Protein AF-A0A484KJH4-F1 (afdb_monomer_lite)

pLDDT: mean 87.19, std 12.96, range [45.59, 98.19]

Structure (mmCIF, N/CA/C/O backbone):
data_AF-A0A484KJH4-F1
#
_entry.id   AF-A0A484KJH4-F1
#
loop_
_atom_site.group_PDB
_atom_site.id
_atom_site.type_symbol
_atom_site.label_atom_id
_atom_site.label_alt_id
_atom_site.label_comp_id
_atom_site.label_asym_id
_atom_site.label_entity_id
_atom_site.label_seq_id
_atom_site.pdbx_PDB_ins_code
_atom_site.Cartn_x
_atom_site.Cartn_y
_atom_site.Cartn_z
_atom_site.occupancy
_atom_site.B_iso_or_equiv
_atom_site.auth_seq_id
_atom_site.auth_comp_id
_atom_site.auth_asym_id
_atom_site.auth_atom_id
_atom_site.pdbx_PDB_model_num
ATOM 1 N N . MET A 1 1 ? 21.202 -21.857 -16.563 1.00 55.12 1 MET A N 1
ATOM 2 C CA . MET A 1 1 ? 21.657 -21.744 -15.158 1.00 55.12 1 MET A CA 1
ATOM 3 C C . MET A 1 1 ? 23.169 -21.818 -15.199 1.00 55.12 1 MET A C 1
ATOM 5 O O . MET A 1 1 ? 23.668 -22.670 -15.927 1.00 55.12 1 MET A O 1
ATOM 9 N N . PHE A 1 2 ? 23.887 -20.905 -14.542 1.00 63.41 2 PHE A N 1
ATOM 10 C CA . PHE A 1 2 ? 25.340 -21.044 -14.450 1.00 63.41 2 PHE A CA 1
ATOM 11 C C . PHE A 1 2 ? 25.663 -22.371 -13.753 1.00 63.41 2 PHE A C 1
ATOM 13 O O . PHE A 1 2 ? 24.875 -22.852 -12.937 1.00 63.41 2 PHE A O 1
ATOM 20 N N . SER A 1 3 ? 26.782 -22.992 -14.116 1.00 67.94 3 SER A N 1
ATOM 21 C CA . SER A 1 3 ? 27.186 -24.309 -13.603 1.00 67.94 3 SER A CA 1
ATOM 22 C C . SER A 1 3 ? 27.393 -24.339 -12.084 1.00 67.94 3 SER A C 1
ATOM 24 O O . SER A 1 3 ? 27.427 -25.412 -11.498 1.00 67.94 3 SER A O 1
ATOM 26 N N . ASP A 1 4 ? 27.516 -23.168 -11.458 1.00 79.12 4 ASP A N 1
ATOM 27 C CA . ASP A 1 4 ? 27.644 -22.950 -10.015 1.00 79.12 4 ASP A CA 1
ATOM 28 C C . ASP A 1 4 ? 26.287 -22.794 -9.292 1.00 79.12 4 ASP A C 1
ATOM 30 O O . ASP A 1 4 ? 26.258 -22.677 -8.071 1.00 79.12 4 ASP A O 1
ATOM 34 N N . GLY A 1 5 ? 25.160 -22.774 -10.017 1.00 75.31 5 GLY A N 1
ATOM 35 C CA . GLY A 1 5 ? 23.828 -22.536 -9.448 1.00 75.31 5 GLY A CA 1
ATOM 36 C C . GLY A 1 5 ? 23.578 -21.092 -8.990 1.00 75.31 5 GLY A C 1
ATOM 37 O O . GLY A 1 5 ? 22.493 -20.799 -8.489 1.00 75.31 5 GLY A O 1
ATOM 38 N N . MET A 1 6 ? 24.535 -20.181 -9.186 1.00 78.25 6 MET A N 1
ATOM 39 C CA . MET A 1 6 ? 24.466 -18.811 -8.687 1.00 78.25 6 MET A CA 1
ATOM 40 C C . MET A 1 6 ? 23.640 -17.914 -9.611 1.00 78.25 6 MET A C 1
ATOM 42 O O . MET A 1 6 ? 23.758 -17.950 -10.840 1.00 78.25 6 MET A O 1
ATOM 46 N N . LEU A 1 7 ? 22.820 -17.055 -9.005 1.00 79.25 7 LEU A N 1
ATOM 47 C CA . LEU A 1 7 ? 22.159 -15.960 -9.709 1.00 79.25 7 LEU A CA 1
ATOM 48 C C . LEU A 1 7 ? 23.171 -14.845 -9.976 1.00 79.25 7 LEU A C 1
ATOM 50 O O . LEU A 1 7 ? 24.003 -14.526 -9.129 1.00 79.25 7 LEU A O 1
ATOM 54 N N . ARG A 1 8 ? 23.095 -14.246 -11.164 1.00 83.00 8 ARG A N 1
ATOM 55 C CA . ARG A 1 8 ? 23.938 -13.112 -11.552 1.00 83.00 8 ARG A CA 1
ATOM 56 C C . ARG A 1 8 ? 23.066 -12.000 -12.104 1.00 83.00 8 ARG A C 1
ATOM 58 O O . ARG A 1 8 ? 22.110 -12.266 -12.832 1.00 83.00 8 ARG A O 1
ATOM 65 N N . THR A 1 9 ? 23.429 -10.767 -11.784 1.00 84.88 9 THR A N 1
ATOM 66 C CA . THR A 1 9 ? 22.765 -9.577 -12.313 1.00 84.88 9 THR A CA 1
ATOM 67 C C . THR A 1 9 ? 23.292 -9.276 -13.710 1.00 84.88 9 THR A C 1
ATOM 69 O O . THR A 1 9 ? 24.497 -9.325 -13.954 1.00 84.88 9 THR A O 1
ATOM 72 N N . CYS A 1 10 ? 22.395 -8.963 -14.640 1.00 85.69 10 CYS A N 1
ATOM 73 C CA . CYS A 1 10 ? 22.747 -8.516 -15.982 1.00 85.69 10 CYS A CA 1
ATOM 74 C C . CYS A 1 10 ? 21.744 -7.465 -16.463 1.00 85.69 10 CYS A C 1
ATOM 76 O O . CYS A 1 10 ? 20.613 -7.408 -15.981 1.00 85.69 10 CYS A O 1
ATOM 78 N N . LEU A 1 11 ? 22.161 -6.642 -17.423 1.00 87.94 11 LEU A N 1
ATOM 79 C CA . LEU A 1 11 ? 21.258 -5.751 -18.140 1.00 87.94 11 LEU A CA 1
ATOM 80 C C . LEU A 1 11 ? 20.692 -6.499 -19.345 1.00 87.94 11 LEU A C 1
ATOM 82 O O . LEU A 1 11 ? 21.447 -7.064 -20.135 1.00 87.94 11 LEU A O 1
ATOM 86 N N . ILE A 1 12 ? 19.368 -6.492 -19.488 1.00 88.69 12 ILE A N 1
ATOM 87 C CA . ILE A 1 12 ? 18.678 -7.122 -20.615 1.00 88.69 12 ILE A CA 1
ATOM 88 C C . ILE A 1 12 ? 18.236 -6.001 -21.567 1.00 88.69 12 ILE A C 1
ATOM 90 O O . ILE A 1 12 ? 17.295 -5.280 -21.227 1.00 88.69 12 ILE A O 1
ATOM 94 N N . PRO A 1 13 ? 18.868 -5.844 -22.749 1.00 84.69 13 PRO A N 1
ATOM 95 C CA . PRO A 1 13 ? 18.674 -4.670 -23.602 1.00 84.69 13 PRO A CA 1
ATOM 96 C C . PRO A 1 13 ? 17.213 -4.363 -23.951 1.00 84.69 13 PRO A C 1
ATOM 98 O O . PRO A 1 13 ? 16.821 -3.208 -23.921 1.00 84.69 13 PRO A O 1
ATOM 101 N N . ILE A 1 14 ? 16.393 -5.381 -24.241 1.00 85.25 14 ILE A N 1
ATOM 102 C CA . ILE A 1 14 ? 14.976 -5.191 -24.604 1.00 85.25 14 ILE A CA 1
ATOM 103 C C . ILE A 1 14 ? 14.094 -4.962 -23.368 1.00 85.25 14 ILE A C 1
ATOM 105 O O . ILE A 1 14 ? 13.180 -4.144 -23.414 1.00 85.25 14 ILE A O 1
ATOM 109 N N . ALA A 1 15 ? 14.370 -5.647 -22.253 1.00 88.06 15 ALA A N 1
ATOM 110 C CA . ALA A 1 15 ? 13.563 -5.504 -21.040 1.00 88.06 15 ALA A CA 1
ATOM 111 C C . ALA A 1 15 ? 13.657 -4.091 -20.453 1.00 88.06 15 ALA A C 1
ATOM 113 O O . ALA A 1 15 ? 12.673 -3.589 -19.926 1.00 88.06 15 ALA A O 1
ATOM 114 N N . GLY A 1 16 ? 14.824 -3.447 -20.582 1.00 87.62 16 GLY A N 1
ATOM 115 C CA . GLY A 1 16 ? 15.057 -2.093 -20.076 1.00 87.62 16 GLY A CA 1
ATOM 116 C C . GLY A 1 16 ? 14.208 -1.004 -20.740 1.00 87.62 16 GLY A C 1
ATOM 117 O O . GLY A 1 16 ? 14.128 0.093 -20.202 1.00 87.62 16 GLY A O 1
ATOM 118 N N . PHE A 1 17 ? 13.563 -1.290 -21.877 1.00 91.69 17 PHE A N 1
ATOM 119 C CA . PHE A 1 17 ? 12.649 -0.357 -22.547 1.00 91.69 17 PHE A CA 1
ATOM 120 C C . PHE A 1 17 ? 11.172 -0.565 -22.179 1.00 91.69 17 PHE A C 1
ATOM 122 O O . PHE A 1 17 ? 10.330 0.234 -22.584 1.00 91.69 17 PHE A O 1
ATOM 129 N N . LEU A 1 18 ? 10.832 -1.639 -21.460 1.00 94.50 18 LEU A N 1
ATOM 130 C CA . LEU A 1 18 ? 9.450 -1.963 -21.111 1.00 94.50 18 LEU A CA 1
ATOM 131 C C . LEU A 1 18 ? 9.104 -1.370 -19.744 1.00 94.50 18 LEU A C 1
ATOM 133 O O . LEU A 1 18 ? 9.706 -1.729 -18.737 1.00 94.50 18 LEU A O 1
ATOM 137 N N . ASN A 1 19 ? 8.099 -0.495 -19.712 1.00 95.56 19 ASN A N 1
ATOM 138 C CA . ASN A 1 19 ? 7.661 0.168 -18.486 1.00 95.56 19 ASN A CA 1
ATOM 139 C C . ASN A 1 19 ? 6.895 -0.766 -17.540 1.00 95.56 19 ASN A C 1
ATOM 141 O O . ASN A 1 19 ? 6.339 -1.796 -17.941 1.00 95.56 19 ASN A O 1
ATOM 145 N N . HIS A 1 20 ? 6.800 -0.337 -16.280 1.00 95.25 20 HIS A N 1
ATOM 146 C CA . HIS A 1 20 ? 5.986 -0.986 -15.262 1.00 95.25 20 HIS A CA 1
ATOM 147 C C . HIS A 1 20 ? 4.517 -0.546 -15.297 1.00 95.25 20 HIS A C 1
ATOM 149 O O . HIS A 1 20 ? 4.194 0.603 -15.592 1.00 95.25 20 HIS A O 1
ATOM 155 N N . SER A 1 21 ? 3.621 -1.464 -14.938 1.00 93.06 21 SER A N 1
ATOM 156 C CA . SER A 1 21 ? 2.216 -1.190 -14.637 1.00 93.06 21 SER A CA 1
ATOM 157 C C . SER A 1 21 ? 1.738 -2.130 -13.531 1.00 93.06 21 SER A C 1
ATOM 159 O O . SER A 1 21 ? 2.227 -3.255 -13.425 1.00 93.06 21 SER A O 1
ATOM 161 N N . THR A 1 22 ? 0.740 -1.702 -12.753 1.00 91.12 22 THR A N 1
ATOM 162 C CA . THR A 1 22 ? 0.040 -2.556 -11.775 1.00 91.12 22 THR A CA 1
ATOM 163 C C . THR A 1 22 ? -0.862 -3.599 -12.445 1.00 91.12 22 THR A C 1
ATOM 165 O O . THR A 1 22 ? -1.280 -4.560 -11.804 1.00 91.12 22 THR A O 1
ATOM 168 N N . SER A 1 23 ? -1.125 -3.453 -13.749 1.00 91.44 23 SER A N 1
ATOM 169 C CA . SER A 1 23 ? -1.767 -4.461 -14.599 1.00 91.44 23 SER A CA 1
ATOM 170 C C . SER A 1 23 ? -0.878 -4.765 -15.816 1.00 91.44 23 SER A C 1
ATOM 172 O O . SER A 1 23 ? -1.197 -4.389 -16.950 1.00 91.44 23 SER A O 1
ATOM 174 N N . PRO A 1 24 ? 0.294 -5.391 -15.613 1.00 94.19 24 PRO A N 1
ATOM 175 C CA . PRO A 1 24 ? 1.262 -5.598 -16.678 1.00 94.19 24 PRO A CA 1
ATOM 176 C C . PRO A 1 24 ? 0.828 -6.733 -17.612 1.00 94.19 24 PRO A C 1
ATOM 178 O O . PRO A 1 24 ? -0.023 -7.559 -17.283 1.00 94.19 24 PRO A O 1
ATOM 181 N N . HIS A 1 25 ? 1.430 -6.771 -18.796 1.00 96.56 25 HIS A N 1
ATOM 182 C CA . HIS A 1 25 ? 1.229 -7.841 -19.766 1.00 96.56 25 HIS A CA 1
ATOM 183 C C . HIS A 1 25 ? 2.148 -9.025 -19.495 1.00 96.56 25 HIS A C 1
ATOM 185 O O . HIS A 1 25 ? 1.748 -10.167 -19.689 1.00 96.56 25 HIS A O 1
ATOM 191 N N . ILE A 1 26 ? 3.370 -8.751 -19.039 1.00 96.06 26 ILE A N 1
ATOM 192 C CA . ILE A 1 26 ? 4.402 -9.750 -18.770 1.00 96.06 26 ILE A CA 1
ATOM 193 C C . ILE A 1 26 ? 4.638 -9.801 -17.258 1.00 96.06 26 ILE A C 1
ATOM 195 O O . ILE A 1 26 ? 5.186 -8.862 -16.679 1.00 96.06 26 ILE A O 1
ATOM 199 N N . LEU A 1 27 ? 4.219 -10.891 -16.612 1.00 93.62 27 LEU A N 1
ATOM 200 C CA . LEU A 1 27 ? 4.394 -11.090 -15.165 1.00 93.62 27 LEU A CA 1
ATOM 201 C C . LEU A 1 27 ? 5.673 -11.853 -14.820 1.00 93.62 27 LEU A C 1
ATOM 203 O O . LEU A 1 27 ? 6.303 -11.586 -13.801 1.00 93.62 27 LEU A O 1
ATOM 207 N N . HIS A 1 28 ? 6.045 -12.813 -15.663 1.00 89.44 28 HIS A N 1
ATOM 208 C CA . HIS A 1 28 ? 7.130 -13.746 -15.388 1.00 89.44 28 HIS A CA 1
ATOM 209 C C . HIS A 1 28 ? 8.178 -13.656 -16.492 1.00 89.44 28 HIS A C 1
ATOM 211 O O . HIS A 1 28 ? 7.964 -14.124 -17.608 1.00 89.44 28 HIS A O 1
ATOM 217 N N . TYR A 1 29 ? 9.315 -13.052 -16.165 1.00 87.94 29 TYR A N 1
ATOM 218 C CA . TYR A 1 29 ? 10.498 -12.961 -17.016 1.00 87.94 29 TYR A CA 1
ATOM 219 C C . TYR A 1 29 ? 11.758 -13.044 -16.141 1.00 87.94 29 TYR A C 1
ATOM 221 O O . TYR A 1 29 ? 11.675 -13.112 -14.917 1.00 87.94 29 TYR A O 1
ATOM 229 N N . GLY A 1 30 ? 12.936 -13.081 -16.764 1.00 80.88 30 GLY A N 1
ATOM 230 C CA . GLY A 1 30 ? 14.221 -13.050 -16.049 1.00 80.88 30 GLY A CA 1
ATOM 231 C C . GLY A 1 30 ? 14.863 -14.418 -15.806 1.00 80.88 30 GLY A C 1
ATOM 232 O O . GLY A 1 30 ? 16.017 -14.483 -15.388 1.00 80.88 30 GLY A O 1
ATOM 233 N N . ARG A 1 31 ? 14.179 -15.519 -16.144 1.00 85.69 31 ARG A N 1
ATOM 234 C CA . ARG A 1 31 ? 14.810 -16.842 -16.236 1.00 85.69 31 ARG A CA 1
ATOM 235 C C . ARG A 1 31 ? 15.265 -17.103 -17.670 1.00 85.69 31 ARG A C 1
ATOM 237 O O . ARG A 1 31 ? 14.463 -17.033 -18.596 1.00 85.69 31 ARG A O 1
ATOM 244 N N . VAL A 1 32 ? 16.545 -17.435 -17.831 1.00 86.88 32 VAL A N 1
ATOM 245 C CA . VAL A 1 32 ? 17.089 -17.934 -19.101 1.00 86.88 32 VAL A CA 1
ATOM 246 C C . VAL A 1 32 ? 16.601 -19.367 -19.307 1.00 86.88 32 VAL A C 1
ATOM 248 O O . VAL A 1 32 ? 16.823 -20.231 -18.451 1.00 86.88 32 VAL A O 1
ATOM 251 N N . ASP A 1 33 ? 15.950 -19.610 -20.438 1.00 87.38 33 ASP A N 1
ATOM 252 C CA . ASP A 1 33 ? 15.620 -20.940 -20.933 1.00 87.38 33 ASP A CA 1
ATOM 253 C C . ASP A 1 33 ? 16.920 -21.673 -21.289 1.00 87.38 33 ASP A C 1
ATOM 255 O O . ASP A 1 33 ? 17.702 -21.212 -22.118 1.00 87.38 33 ASP A O 1
ATOM 259 N N . SER A 1 34 ? 17.189 -22.800 -20.628 1.00 86.44 34 SER A N 1
ATOM 260 C CA . SER A 1 34 ? 18.427 -23.561 -20.830 1.00 86.44 34 SER A CA 1
ATOM 261 C C . SER A 1 34 ? 18.497 -24.284 -22.171 1.00 86.44 34 SER A C 1
ATOM 263 O O . SER A 1 34 ? 19.592 -24.623 -22.606 1.00 86.44 34 SER A O 1
ATOM 265 N N . THR A 1 35 ? 17.356 -24.555 -22.800 1.00 91.12 35 THR A N 1
ATOM 266 C CA . THR A 1 35 ? 17.276 -25.292 -24.061 1.00 91.12 35 THR A CA 1
ATOM 267 C C . THR A 1 35 ? 17.500 -24.360 -25.242 1.00 91.12 35 THR A C 1
ATOM 269 O O . THR A 1 35 ? 18.264 -24.690 -26.143 1.00 91.12 35 THR A O 1
ATOM 272 N N . THR A 1 36 ? 16.872 -23.183 -25.236 1.00 91.88 36 THR A N 1
ATOM 273 C CA . THR A 1 36 ? 17.013 -22.193 -26.318 1.00 91.88 36 THR A CA 1
ATOM 274 C C . THR A 1 36 ? 18.113 -21.167 -26.056 1.00 91.88 36 THR A C 1
ATOM 276 O O . THR A 1 36 ? 18.500 -20.447 -26.972 1.00 91.88 36 THR A O 1
ATOM 279 N N . ASN A 1 37 ? 18.624 -21.094 -24.823 1.00 88.81 37 ASN A N 1
ATOM 280 C CA . ASN A 1 37 ? 19.548 -20.060 -24.356 1.00 88.81 37 ASN A CA 1
ATOM 281 C C . ASN A 1 37 ? 18.996 -18.633 -24.557 1.00 88.81 37 ASN A C 1
ATOM 283 O O . ASN A 1 37 ? 19.728 -17.709 -24.911 1.00 88.81 37 ASN A O 1
ATOM 287 N N . THR A 1 38 ? 17.688 -18.453 -24.346 1.00 89.12 38 THR A N 1
ATOM 288 C CA . THR A 1 38 ? 16.989 -17.168 -24.504 1.00 89.12 38 THR A CA 1
ATOM 289 C C . THR A 1 38 ? 16.308 -16.724 -23.215 1.00 89.12 38 THR A C 1
ATOM 291 O O . THR A 1 38 ? 16.000 -17.529 -22.338 1.00 89.12 38 THR A O 1
ATOM 294 N N . ILE A 1 39 ? 16.043 -15.422 -23.099 1.00 89.88 39 ILE A N 1
ATOM 295 C CA . ILE A 1 39 ? 15.099 -14.882 -22.115 1.00 89.88 39 ILE A CA 1
ATOM 296 C C . ILE A 1 39 ? 13.786 -14.635 -22.845 1.00 89.88 39 ILE A C 1
ATOM 298 O O . ILE A 1 39 ? 13.752 -13.901 -23.832 1.00 89.88 39 ILE A O 1
ATOM 302 N N . ASN A 1 40 ? 12.717 -15.250 -22.352 1.00 91.50 40 ASN A N 1
ATOM 303 C CA . ASN A 1 40 ? 11.395 -15.158 -22.956 1.00 91.50 40 ASN A CA 1
ATOM 304 C C . ASN A 1 40 ? 10.521 -14.171 -22.167 1.00 91.50 40 ASN A C 1
ATOM 306 O O . ASN A 1 40 ? 10.592 -14.114 -20.939 1.00 91.50 40 ASN A O 1
ATOM 310 N N . PHE A 1 41 ? 9.675 -13.427 -22.883 1.00 93.06 41 PHE A N 1
ATOM 311 C CA . PHE A 1 41 ? 8.725 -12.456 -22.326 1.00 93.06 41 PHE A CA 1
ATOM 312 C C . PHE A 1 41 ? 7.289 -12.903 -22.631 1.00 93.06 41 PHE A C 1
ATOM 314 O O . PHE A 1 41 ? 6.645 -12.354 -23.527 1.00 93.06 41 PHE A O 1
ATOM 321 N N . PRO A 1 42 ? 6.794 -13.958 -21.963 1.00 93.50 42 PRO A N 1
ATOM 322 C CA . PRO A 1 42 ? 5.461 -14.476 -22.222 1.00 93.50 42 PRO A CA 1
ATOM 323 C C . PRO A 1 42 ? 4.392 -13.472 -21.781 1.00 93.50 42 PRO A C 1
ATOM 325 O O . PRO A 1 42 ? 4.440 -12.934 -20.673 1.00 93.50 42 PRO A O 1
ATOM 328 N N . LEU A 1 43 ? 3.396 -13.260 -22.640 1.00 95.12 43 LEU A N 1
ATOM 329 C CA . LEU A 1 43 ? 2.222 -12.467 -22.296 1.00 95.12 43 LEU A CA 1
ATOM 330 C C . LEU A 1 43 ? 1.295 -13.281 -21.387 1.00 95.12 43 LEU A C 1
ATOM 332 O O . LEU A 1 43 ? 0.836 -14.361 -21.751 1.00 95.12 43 LEU A O 1
ATOM 336 N N . SER A 1 44 ? 0.998 -12.745 -20.210 1.00 95.19 44 SER A N 1
ATOM 337 C CA . SER A 1 44 ? -0.013 -13.251 -19.278 1.00 95.19 44 SER A CA 1
ATOM 338 C C . SER A 1 44 ? -1.411 -12.702 -19.583 1.00 95.19 44 SER A C 1
ATOM 340 O O . SER A 1 44 ? -2.405 -13.292 -19.166 1.00 95.19 44 SER A O 1
ATOM 342 N N . ARG A 1 45 ? -1.498 -11.593 -20.329 1.00 94.56 45 ARG A N 1
ATOM 343 C CA . ARG A 1 45 ? -2.743 -11.044 -20.885 1.00 94.56 45 ARG A CA 1
ATOM 344 C C . ARG A 1 45 ? -2.518 -10.474 -22.294 1.00 94.56 45 ARG A C 1
ATOM 346 O O . ARG A 1 45 ? -1.381 -10.117 -22.608 1.00 94.56 45 ARG A O 1
ATOM 353 N N . PRO A 1 46 ? -3.566 -10.354 -23.131 1.00 95.50 46 PRO A N 1
ATOM 354 C CA . PRO A 1 46 ? -3.447 -9.763 -24.463 1.00 95.50 46 PRO A CA 1
ATOM 355 C C . PRO A 1 46 ? -2.903 -8.328 -24.431 1.00 95.50 46 PRO A C 1
ATOM 357 O O . PRO A 1 46 ? -3.207 -7.580 -23.500 1.00 95.50 46 PRO A O 1
ATOM 360 N N . CYS A 1 47 ? -2.135 -7.972 -25.465 1.00 96.31 47 CYS A N 1
ATOM 361 C CA . CYS A 1 47 ? -1.670 -6.617 -25.772 1.00 96.31 47 CYS A CA 1
ATOM 362 C C . CYS A 1 47 ? -2.218 -6.238 -27.150 1.00 96.31 47 CYS A C 1
ATOM 364 O O . CYS A 1 47 ? -1.941 -6.936 -28.131 1.00 96.31 47 CYS A O 1
ATOM 366 N N . SER A 1 48 ? -3.010 -5.174 -27.233 1.00 96.44 48 SER A N 1
ATOM 367 C CA . SER A 1 48 ? -3.647 -4.766 -28.489 1.00 96.44 48 SER A CA 1
ATOM 368 C C . SER A 1 48 ? -2.664 -4.042 -29.412 1.00 96.44 48 SER A C 1
ATOM 370 O O . SER A 1 48 ? -1.687 -3.443 -28.966 1.00 96.44 48 SER A O 1
ATOM 372 N N . THR A 1 49 ? -2.917 -4.054 -30.722 1.00 96.94 49 THR A N 1
ATOM 373 C CA . THR A 1 49 ? -2.117 -3.265 -31.671 1.00 96.94 49 THR A CA 1
ATOM 374 C C . THR A 1 49 ? -2.207 -1.775 -31.329 1.00 96.94 49 THR A C 1
ATOM 376 O O . THR A 1 49 ? -3.302 -1.230 -31.227 1.00 96.94 49 THR A O 1
ATOM 379 N N . GLY A 1 50 ? -1.055 -1.121 -31.160 1.00 96.38 50 GLY A N 1
ATOM 380 C CA . GLY A 1 50 ? -0.965 0.286 -30.749 1.00 96.38 50 GLY A CA 1
ATOM 381 C C . GLY A 1 50 ? -1.013 0.516 -29.232 1.00 96.38 50 GLY A C 1
ATOM 382 O O . GLY A 1 50 ? -0.754 1.632 -28.792 1.00 96.38 50 GLY A O 1
ATOM 383 N N . GLU A 1 51 ? -1.289 -0.516 -28.429 1.00 95.38 51 GLU A N 1
ATOM 384 C CA . GLU A 1 51 ? -1.164 -0.463 -26.969 1.00 95.38 51 GLU A CA 1
ATOM 385 C C . GLU A 1 51 ? 0.310 -0.582 -26.554 1.00 95.38 51 GLU A C 1
ATOM 387 O O . GLU A 1 51 ? 1.096 -1.310 -27.165 1.00 95.38 51 GLU A O 1
ATOM 392 N N . GLN A 1 52 ? 0.691 0.116 -25.485 1.00 94.94 52 GLN A N 1
ATOM 393 C CA . GLN A 1 52 ? 1.998 -0.072 -24.868 1.00 94.94 52 GLN A CA 1
ATOM 394 C C . GLN A 1 52 ? 2.044 -1.409 -24.116 1.00 94.94 52 GLN A C 1
ATOM 396 O O . GLN A 1 52 ? 1.222 -1.667 -23.238 1.00 94.94 52 GLN A O 1
ATOM 401 N N . CYS A 1 53 ? 3.054 -2.229 -24.404 1.00 95.50 53 CYS A N 1
ATOM 402 C CA . CYS A 1 53 ? 3.307 -3.454 -23.654 1.00 95.50 53 CYS A CA 1
ATOM 403 C C . CYS A 1 53 ? 4.069 -3.132 -22.357 1.00 95.50 53 CYS A C 1
ATOM 405 O O . CYS A 1 53 ? 5.118 -2.493 -22.386 1.00 95.50 53 CYS A O 1
ATOM 407 N N . PHE A 1 54 ? 3.542 -3.597 -21.225 1.00 95.81 54 PHE A N 1
ATOM 408 C CA . PHE A 1 54 ? 4.096 -3.364 -19.885 1.00 95.81 54 PHE A CA 1
ATOM 409 C C . PHE A 1 54 ? 4.584 -4.672 -19.269 1.00 95.81 54 PHE A C 1
ATOM 411 O O . PHE A 1 54 ? 3.946 -5.714 -19.451 1.00 95.81 54 PHE A O 1
ATOM 418 N N . LEU A 1 55 ? 5.637 -4.611 -18.461 1.00 95.12 55 LEU A N 1
ATOM 419 C CA . LEU A 1 55 ? 6.098 -5.741 -17.656 1.00 95.12 55 LEU A CA 1
ATOM 420 C C . LEU A 1 55 ? 6.015 -5.442 -16.150 1.00 95.12 55 LEU A C 1
ATOM 422 O O . LEU A 1 55 ? 5.862 -4.299 -15.722 1.00 95.12 55 LEU A O 1
ATOM 426 N N . SER A 1 56 ? 6.056 -6.476 -15.316 1.00 94.19 56 SER A N 1
ATOM 427 C CA . SER A 1 56 ? 6.060 -6.313 -13.860 1.00 94.19 56 SER A CA 1
ATOM 428 C C . SER A 1 56 ? 7.479 -6.137 -13.319 1.00 94.19 56 SER A C 1
ATOM 430 O O . SER A 1 56 ? 8.241 -7.089 -13.351 1.00 94.19 56 SER A O 1
ATOM 432 N N . TYR A 1 57 ? 7.840 -4.997 -12.722 1.00 94.25 57 TYR A N 1
ATOM 433 C CA . TYR A 1 57 ? 9.126 -4.886 -12.006 1.00 94.25 57 TYR A CA 1
ATOM 434 C C . TYR A 1 57 ? 9.162 -5.728 -10.719 1.00 94.25 57 TYR A C 1
ATOM 436 O O . TYR A 1 57 ? 10.220 -5.897 -10.120 1.00 94.25 57 TYR A O 1
ATOM 444 N N . GLY A 1 58 ? 8.020 -6.289 -10.314 1.00 93.19 58 GLY A N 1
ATOM 445 C CA . GLY A 1 58 ? 7.864 -7.109 -9.123 1.00 93.19 58 GLY A CA 1
ATOM 446 C C . GLY A 1 58 ? 6.842 -6.522 -8.157 1.00 93.19 58 GLY A C 1
ATOM 447 O O . GLY A 1 58 ? 6.156 -5.544 -8.450 1.00 93.19 58 GLY A O 1
ATOM 448 N N . SER A 1 59 ? 6.745 -7.143 -6.985 1.00 94.81 59 SER A N 1
ATOM 449 C CA . SER A 1 59 ? 5.867 -6.718 -5.892 1.00 94.81 59 SER A CA 1
ATOM 450 C C . SER A 1 59 ? 6.504 -5.592 -5.074 1.00 94.81 59 SER A C 1
ATOM 452 O O . SER A 1 59 ? 6.858 -5.785 -3.914 1.00 94.81 59 SER A O 1
ATOM 454 N N . LEU A 1 60 ? 6.717 -4.439 -5.712 1.00 95.62 60 LEU A N 1
ATOM 455 C CA . LEU A 1 60 ? 7.441 -3.299 -5.145 1.00 95.62 60 LEU A CA 1
ATOM 456 C C . LEU A 1 60 ? 6.471 -2.210 -4.674 1.00 95.62 60 LEU A C 1
ATOM 458 O O . LEU A 1 60 ? 5.535 -1.846 -5.389 1.00 95.62 60 LEU A O 1
ATOM 462 N N . SER A 1 61 ? 6.717 -1.664 -3.483 1.00 95.88 61 SER A N 1
ATOM 463 C CA . SER A 1 61 ? 5.992 -0.498 -2.973 1.00 95.88 61 SER A CA 1
ATOM 464 C C . SER A 1 61 ? 6.326 0.752 -3.786 1.00 95.88 61 SER A C 1
ATOM 466 O O . SER A 1 61 ? 7.402 0.866 -4.378 1.00 95.88 61 SER A O 1
ATOM 468 N N . SER A 1 62 ? 5.443 1.745 -3.762 1.00 96.31 62 SER A N 1
ATOM 469 C CA . SER A 1 62 ? 5.693 3.034 -4.408 1.00 96.31 62 SER A CA 1
ATOM 470 C C . SER A 1 62 ? 6.883 3.774 -3.793 1.00 96.31 62 SER A C 1
ATOM 472 O O . SER A 1 62 ? 7.563 4.497 -4.510 1.00 96.31 62 SER A O 1
ATOM 474 N N . SER A 1 63 ? 7.207 3.545 -2.512 1.00 95.81 63 SER A N 1
ATOM 475 C CA . SER A 1 63 ? 8.454 4.052 -1.917 1.00 95.81 63 SER A CA 1
ATOM 476 C C . SER A 1 63 ? 9.686 3.470 -2.613 1.00 95.81 63 SER A C 1
ATOM 478 O O . SER A 1 63 ? 10.584 4.208 -3.000 1.00 95.81 63 SER A O 1
ATOM 480 N N . HIS A 1 64 ? 9.701 2.158 -2.860 1.00 96.31 64 HIS A N 1
ATOM 481 C CA . HIS A 1 64 ? 10.797 1.496 -3.560 1.00 96.31 64 HIS A CA 1
ATOM 482 C C . HIS A 1 64 ? 10.881 1.927 -5.032 1.00 96.31 64 HIS A C 1
ATOM 484 O O . HIS A 1 64 ? 11.967 2.209 -5.537 1.00 96.31 64 HIS A O 1
ATOM 490 N N . LEU A 1 65 ? 9.741 2.001 -5.726 1.00 97.00 65 LEU A N 1
ATOM 491 C CA . LEU A 1 65 ? 9.686 2.446 -7.121 1.00 97.00 65 LEU A CA 1
ATOM 492 C C . LEU A 1 65 ? 10.171 3.892 -7.269 1.00 97.00 65 LEU A C 1
ATOM 494 O O . LEU A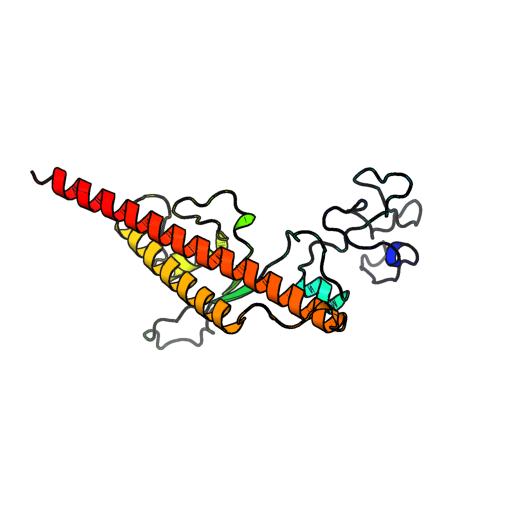 1 65 ? 10.967 4.179 -8.160 1.00 97.00 65 LEU A O 1
ATOM 498 N N . LEU A 1 66 ? 9.782 4.781 -6.357 1.00 96.31 66 LEU A N 1
ATOM 499 C CA . LEU A 1 66 ? 10.253 6.159 -6.370 1.00 96.31 66 LEU A CA 1
ATOM 500 C C . LEU A 1 66 ? 11.766 6.234 -6.132 1.00 96.31 66 LEU A C 1
ATOM 502 O O . LEU A 1 66 ? 12.471 6.861 -6.917 1.00 96.31 66 LEU A O 1
ATOM 506 N N . THR A 1 67 ? 12.278 5.563 -5.095 1.00 95.75 67 THR A N 1
ATOM 507 C CA . THR A 1 67 ? 13.696 5.643 -4.709 1.00 95.75 67 THR A CA 1
ATOM 508 C C . THR A 1 67 ? 14.640 5.015 -5.735 1.00 95.75 67 THR A C 1
ATOM 510 O O . THR A 1 67 ? 15.696 5.581 -6.004 1.00 95.75 67 THR A O 1
ATOM 513 N N . PHE A 1 68 ? 14.289 3.858 -6.303 1.00 95.62 68 PHE A N 1
ATOM 514 C CA . PHE A 1 68 ? 15.211 3.084 -7.148 1.00 95.62 68 PHE A CA 1
ATOM 515 C C . PHE A 1 68 ? 14.899 3.152 -8.644 1.00 95.62 68 PHE A C 1
ATOM 517 O O . PHE A 1 68 ? 15.783 2.886 -9.456 1.00 95.62 68 PHE A O 1
ATOM 524 N N . TYR A 1 69 ? 13.669 3.513 -9.015 1.00 94.88 69 TYR A N 1
ATOM 525 C CA . TYR A 1 69 ? 13.236 3.591 -10.412 1.00 94.88 69 TYR A CA 1
ATOM 526 C C . TYR A 1 69 ? 12.774 4.996 -10.828 1.00 94.88 69 TYR A C 1
ATOM 528 O O . TYR A 1 69 ? 12.575 5.229 -12.019 1.00 94.88 69 TYR A O 1
ATOM 536 N N . GLY A 1 70 ? 12.628 5.939 -9.890 1.00 95.38 70 GLY A N 1
ATOM 537 C CA . GLY A 1 70 ? 12.347 7.345 -10.188 1.00 95.38 70 GLY A CA 1
ATOM 538 C C . GLY A 1 70 ? 10.923 7.629 -10.668 1.00 95.38 70 GLY A C 1
ATOM 539 O O . GLY A 1 70 ? 10.714 8.607 -11.386 1.00 95.38 70 GLY A O 1
ATOM 540 N N . PHE A 1 71 ? 9.942 6.790 -10.317 1.00 95.81 71 PHE A N 1
ATOM 541 C CA . PHE A 1 71 ? 8.543 7.003 -10.702 1.00 95.81 71 PHE A CA 1
ATOM 542 C C . PHE A 1 71 ? 7.548 6.483 -9.656 1.00 95.81 71 PHE A C 1
ATOM 544 O O . PHE A 1 71 ? 7.875 5.628 -8.833 1.00 95.81 71 PHE A O 1
ATOM 551 N N . LEU A 1 72 ? 6.306 6.964 -9.743 1.00 95.44 72 LEU A N 1
ATOM 552 C CA . LEU A 1 72 ? 5.154 6.428 -9.019 1.00 95.44 72 LEU A CA 1
ATOM 553 C C . LEU A 1 72 ? 4.172 5.764 -9.999 1.00 95.44 72 LEU A C 1
ATOM 555 O O . LEU A 1 72 ? 3.957 6.286 -11.098 1.00 95.44 72 LEU A O 1
ATOM 559 N N . PRO A 1 73 ? 3.556 4.624 -9.642 1.00 93.62 73 PRO A N 1
ATOM 560 C CA . PRO A 1 73 ? 2.480 4.043 -10.436 1.00 93.62 73 PRO A CA 1
ATOM 561 C C . PRO A 1 73 ? 1.284 4.994 -10.566 1.00 93.62 73 PRO A C 1
ATOM 563 O O . PRO A 1 73 ? 0.838 5.585 -9.588 1.00 93.62 73 PRO A O 1
ATOM 566 N N . GLN A 1 74 ? 0.715 5.088 -11.770 1.00 87.12 74 GLN A N 1
ATOM 567 C CA . GLN A 1 74 ? -0.474 5.919 -12.023 1.00 87.12 74 GLN A CA 1
ATOM 568 C C . GLN A 1 74 ? -1.754 5.341 -11.401 1.00 87.12 74 GLN A C 1
ATOM 570 O O . GLN A 1 74 ? -2.701 6.063 -11.099 1.00 87.12 74 GLN A O 1
ATOM 575 N N . LEU A 1 75 ? -1.801 4.018 -11.250 1.00 90.06 75 LEU A N 1
ATOM 576 C CA . LEU A 1 75 ? -2.913 3.299 -10.642 1.00 90.06 75 LEU A CA 1
ATOM 577 C C . LEU A 1 75 ? -2.567 2.921 -9.205 1.00 90.06 75 LEU A C 1
ATOM 579 O O . LEU A 1 75 ? -1.399 2.824 -8.839 1.00 90.06 75 LEU A O 1
ATOM 583 N N . VAL A 1 76 ? -3.601 2.629 -8.416 1.00 92.31 76 VAL A N 1
ATOM 584 C CA . VAL A 1 76 ? -3.451 2.129 -7.045 1.00 92.31 76 VAL A CA 1
ATOM 585 C C . VAL A 1 76 ? -2.530 0.904 -7.033 1.00 92.31 76 VAL A C 1
ATOM 587 O O . VAL A 1 76 ? -2.830 -0.111 -7.668 1.00 92.31 76 VAL A O 1
ATOM 590 N N . ASN A 1 77 ? -1.416 1.004 -6.305 1.00 95.62 77 ASN A N 1
ATOM 591 C CA . ASN A 1 77 ? -0.442 -0.068 -6.167 1.00 95.62 77 ASN A CA 1
ATOM 592 C C . ASN A 1 77 ? -0.815 -0.965 -4.967 1.00 95.62 77 ASN A C 1
ATOM 594 O O . ASN A 1 77 ? -0.857 -0.484 -3.833 1.00 95.62 77 ASN A O 1
ATOM 598 N N . PRO A 1 78 ? -1.095 -2.267 -5.173 1.00 93.81 78 PRO A N 1
ATOM 599 C CA . PRO A 1 78 ? -1.490 -3.173 -4.089 1.00 93.81 78 PRO A CA 1
ATOM 600 C C . PRO A 1 78 ? -0.362 -3.480 -3.092 1.00 93.81 78 PRO A C 1
ATOM 602 O O . PRO A 1 78 ? -0.626 -4.081 -2.050 1.00 93.81 78 PRO A O 1
ATOM 605 N N . TYR A 1 79 ? 0.876 -3.095 -3.410 1.00 95.38 79 TYR A N 1
ATOM 606 C CA . TYR A 1 79 ? 2.059 -3.309 -2.575 1.00 95.38 79 TYR A CA 1
ATOM 607 C C . TYR A 1 79 ? 2.433 -2.085 -1.733 1.00 95.38 79 TYR A C 1
ATOM 609 O O . TYR A 1 79 ? 3.456 -2.103 -1.050 1.00 95.38 79 TYR A O 1
ATOM 617 N N . ASP A 1 80 ? 1.625 -1.021 -1.773 1.00 96.56 80 ASP A N 1
ATOM 618 C CA . ASP A 1 80 ? 1.846 0.148 -0.930 1.00 96.56 80 ASP A CA 1
ATOM 619 C C . ASP A 1 80 ? 1.568 -0.156 0.537 1.00 96.56 80 ASP A C 1
ATOM 621 O O . ASP A 1 80 ? 0.470 -0.573 0.923 1.00 96.56 80 ASP A O 1
ATOM 625 N N . VAL A 1 81 ? 2.590 0.102 1.346 1.00 95.25 81 VAL A N 1
ATOM 626 C CA . VAL A 1 81 ? 2.586 -0.074 2.792 1.00 95.25 81 VAL A CA 1
ATOM 627 C C . VAL A 1 81 ? 3.332 1.075 3.466 1.00 95.25 81 VAL A C 1
ATOM 629 O O . VAL A 1 81 ? 4.209 1.694 2.860 1.00 95.25 81 VAL A O 1
ATOM 632 N N . ILE A 1 82 ? 2.989 1.337 4.723 1.00 94.31 82 ILE A N 1
ATOM 633 C CA . ILE A 1 82 ? 3.738 2.189 5.643 1.00 94.31 82 ILE A CA 1
ATOM 634 C C . ILE A 1 82 ? 4.339 1.264 6.709 1.00 94.31 82 ILE A C 1
ATOM 636 O O . ILE A 1 82 ? 3.579 0.513 7.332 1.00 94.31 82 ILE A O 1
ATOM 640 N N . PRO A 1 83 ? 5.670 1.256 6.891 1.00 92.38 83 PRO A N 1
ATOM 641 C CA . PRO A 1 83 ? 6.290 0.536 7.993 1.00 92.38 83 PRO A CA 1
ATOM 642 C C . PRO A 1 83 ? 5.948 1.228 9.317 1.00 92.38 83 PRO A C 1
ATOM 644 O O . PRO A 1 83 ? 5.968 2.454 9.409 1.00 92.38 83 PRO A O 1
ATOM 647 N N . LEU A 1 84 ? 5.615 0.430 10.322 1.00 91.62 84 LEU A N 1
ATOM 648 C CA . LEU A 1 84 ? 5.328 0.856 11.681 1.00 91.62 84 LEU A CA 1
ATOM 649 C C . LEU A 1 84 ? 6.148 -0.016 12.622 1.00 91.62 84 LEU A C 1
ATOM 651 O O . LEU A 1 84 ? 5.922 -1.222 12.683 1.00 91.62 84 LEU A O 1
ATOM 655 N N . ASP A 1 85 ? 7.067 0.597 13.350 1.00 89.75 85 ASP A N 1
ATOM 656 C CA . ASP A 1 85 ? 7.821 -0.076 14.400 1.00 89.75 85 ASP A CA 1
ATOM 657 C C . ASP A 1 85 ? 7.108 0.161 15.735 1.00 89.75 85 ASP A C 1
ATOM 659 O O . ASP A 1 85 ? 6.748 1.296 16.058 1.00 89.75 85 ASP A O 1
ATOM 663 N N . ILE A 1 86 ? 6.825 -0.924 16.456 1.00 85.44 86 ILE A N 1
ATOM 664 C CA . ILE A 1 86 ? 6.109 -0.902 17.733 1.00 85.44 86 ILE A CA 1
ATOM 665 C C . ILE A 1 86 ? 7.015 -1.478 18.812 1.00 85.44 86 ILE A C 1
ATOM 667 O O . ILE A 1 86 ? 7.511 -2.603 18.688 1.00 85.44 86 ILE A O 1
ATOM 671 N N . ASP A 1 87 ? 7.160 -0.705 19.883 1.00 81.00 87 ASP A N 1
ATOM 672 C CA . ASP A 1 87 ? 7.890 -1.089 21.081 1.00 81.00 87 ASP A CA 1
ATOM 673 C C . ASP A 1 87 ? 6.909 -1.656 22.111 1.00 81.00 87 ASP A C 1
ATOM 675 O O . ASP A 1 87 ? 5.940 -0.996 22.494 1.00 81.00 87 ASP A O 1
ATOM 679 N N . THR A 1 88 ? 7.166 -2.864 22.608 1.00 64.81 88 THR A N 1
ATOM 680 C CA . THR A 1 88 ? 6.517 -3.339 23.832 1.00 64.81 88 THR A CA 1
ATOM 681 C C . THR A 1 88 ? 7.285 -2.786 25.024 1.00 64.81 88 THR A C 1
ATOM 683 O O . THR A 1 88 ? 8.452 -3.134 25.216 1.00 64.81 88 THR A O 1
ATOM 686 N N . ALA A 1 89 ? 6.653 -1.929 25.828 1.00 58.00 89 ALA A N 1
ATOM 687 C CA . ALA A 1 89 ? 7.224 -1.537 27.110 1.00 58.00 89 ALA A CA 1
ATOM 688 C C . ALA A 1 89 ? 7.404 -2.802 27.963 1.00 58.00 89 ALA A C 1
ATOM 690 O O . ALA A 1 89 ? 6.425 -3.477 28.284 1.00 58.00 89 ALA A O 1
ATOM 691 N N . MET A 1 90 ? 8.654 -3.154 28.270 1.00 52.50 90 MET A N 1
ATOM 692 C CA . MET A 1 90 ? 8.932 -4.168 29.281 1.00 52.50 90 MET A CA 1
ATOM 693 C C . MET A 1 90 ? 8.472 -3.617 30.630 1.00 52.50 90 MET A C 1
ATOM 695 O O . MET A 1 90 ? 8.696 -2.444 30.926 1.00 52.50 90 MET A O 1
ATOM 699 N N . ASP A 1 91 ? 7.780 -4.444 31.409 1.00 51.19 91 ASP A N 1
ATOM 700 C CA . ASP A 1 91 ? 7.367 -4.099 32.767 1.00 51.19 91 ASP A CA 1
ATOM 701 C C . ASP A 1 91 ? 8.626 -3.729 33.572 1.00 51.19 91 ASP A C 1
ATOM 703 O O . ASP A 1 91 ? 9.593 -4.493 33.582 1.00 51.19 91 ASP A O 1
ATOM 707 N N . GLU A 1 92 ? 8.649 -2.563 34.227 1.00 48.94 92 GLU A N 1
ATOM 708 C CA . GLU A 1 92 ? 9.803 -2.056 35.003 1.00 48.94 92 GLU A CA 1
ATOM 709 C C . GLU A 1 92 ? 10.080 -2.886 36.288 1.00 48.94 92 GLU A C 1
ATOM 711 O O . GLU A 1 92 ? 10.648 -2.383 37.256 1.00 48.94 92 GLU A O 1
ATOM 716 N N . GLY A 1 93 ? 9.652 -4.153 36.332 1.00 49.00 93 GLY A N 1
ATOM 717 C CA . GLY A 1 93 ? 9.711 -5.045 37.492 1.00 49.00 93 GLY A CA 1
ATOM 718 C C . GLY A 1 93 ? 10.718 -6.197 37.408 1.00 49.00 93 GLY A C 1
ATOM 719 O O . GLY A 1 93 ? 11.011 -6.785 38.448 1.00 49.00 93 GLY A O 1
ATOM 720 N N . ASP A 1 94 ? 11.272 -6.512 36.233 1.00 46.34 94 ASP A N 1
ATOM 721 C CA . ASP A 1 94 ? 12.247 -7.603 36.082 1.00 46.34 94 ASP A CA 1
ATOM 722 C C . ASP A 1 94 ? 13.690 -7.061 36.104 1.00 46.34 94 ASP A C 1
ATOM 724 O O . ASP A 1 94 ? 14.348 -6.877 35.081 1.00 46.34 94 ASP A O 1
ATOM 728 N N . GLU A 1 95 ? 14.207 -6.818 37.314 1.00 50.78 95 GLU A N 1
ATOM 729 C CA . GLU A 1 95 ? 15.646 -6.670 37.586 1.00 50.78 95 GLU A CA 1
ATOM 730 C C . GLU A 1 95 ? 16.377 -8.028 37.449 1.00 50.78 95 GLU A C 1
ATOM 732 O O . GLU A 1 95 ? 16.964 -8.508 38.413 1.00 50.78 95 GLU A O 1
ATOM 737 N N . ASP A 1 96 ? 16.350 -8.686 36.284 1.00 47.69 96 ASP A N 1
ATOM 738 C CA . ASP A 1 96 ? 17.411 -9.640 35.908 1.00 47.69 96 ASP A CA 1
ATOM 739 C C . ASP A 1 96 ? 17.370 -9.976 34.404 1.00 47.69 96 ASP A C 1
ATOM 741 O O . ASP A 1 96 ? 16.558 -10.775 33.940 1.00 47.69 96 ASP A O 1
ATOM 745 N N . GLY A 1 97 ? 18.289 -9.386 33.635 1.00 45.75 97 GLY A N 1
ATOM 746 C CA . GLY A 1 97 ? 18.582 -9.778 32.253 1.00 45.75 97 GLY A CA 1
ATOM 747 C C . GLY A 1 97 ? 18.430 -8.653 31.232 1.00 45.75 97 GLY A C 1
ATOM 748 O O . GLY A 1 97 ? 17.334 -8.165 30.983 1.00 45.75 97 GLY A O 1
ATOM 749 N N . GLU A 1 98 ? 19.539 -8.287 30.582 1.00 45.59 98 GLU A N 1
ATOM 750 C CA . GLU A 1 98 ? 19.565 -7.513 29.332 1.00 45.59 98 GLU A CA 1
ATOM 751 C C . GLU A 1 98 ? 18.754 -8.235 28.239 1.00 45.59 98 GLU A C 1
ATOM 753 O O . GLU A 1 98 ? 19.300 -8.953 27.399 1.00 45.59 98 GLU A O 1
ATOM 758 N N . LEU A 1 99 ? 17.437 -8.062 28.229 1.00 52.06 99 LEU A N 1
ATOM 759 C CA . LEU A 1 99 ? 16.624 -8.340 27.058 1.00 52.06 99 LEU A CA 1
ATOM 760 C C . LEU A 1 99 ? 16.486 -7.019 26.310 1.00 52.06 99 LEU A C 1
ATOM 762 O O . LEU A 1 99 ? 15.897 -6.061 26.804 1.00 52.06 99 LEU A O 1
ATOM 766 N N . ALA A 1 100 ? 17.103 -6.942 25.129 1.00 52.47 100 ALA A N 1
ATOM 767 C CA . ALA A 1 100 ? 16.874 -5.824 24.225 1.00 52.47 100 ALA A CA 1
ATOM 768 C C . ALA A 1 100 ? 15.355 -5.656 24.020 1.00 52.47 100 ALA A C 1
ATOM 770 O O . ALA A 1 100 ? 14.662 -6.674 23.920 1.00 52.47 100 ALA A O 1
ATOM 771 N N . PRO A 1 101 ? 14.833 -4.417 23.956 1.00 54.59 101 PRO A N 1
ATOM 772 C CA . PRO A 1 101 ? 13.419 -4.195 23.682 1.00 54.59 101 PRO A CA 1
ATOM 773 C C . PRO A 1 101 ? 13.023 -4.971 22.420 1.00 54.59 101 PRO A C 1
ATOM 775 O O . PRO A 1 101 ? 13.682 -4.869 21.382 1.00 54.59 101 PRO A O 1
ATOM 778 N N . GLU A 1 102 ? 11.995 -5.813 22.534 1.00 67.50 102 GLU A N 1
ATOM 779 C CA . GLU A 1 102 ? 11.511 -6.629 21.423 1.00 67.50 102 GLU A CA 1
ATOM 780 C C . GLU A 1 102 ? 10.738 -5.721 20.460 1.00 67.50 102 GLU A C 1
ATOM 782 O O . GLU A 1 102 ? 9.532 -5.523 20.577 1.00 67.50 102 GLU A O 1
ATOM 787 N N . TRP A 1 103 ? 11.458 -5.097 19.527 1.00 72.00 103 TRP A N 1
ATOM 788 C CA . TRP A 1 103 ? 10.849 -4.285 18.480 1.00 72.00 103 TRP A CA 1
ATOM 789 C C . TRP A 1 103 ? 10.166 -5.183 17.461 1.00 72.00 103 TRP A C 1
ATOM 791 O O . TRP A 1 103 ? 10.774 -6.110 16.915 1.00 72.00 103 TRP A O 1
ATOM 801 N N . THR A 1 104 ? 8.909 -4.875 17.154 1.00 82.44 104 THR A N 1
ATOM 802 C CA . THR A 1 104 ? 8.181 -5.557 16.086 1.00 82.44 104 THR A CA 1
ATOM 803 C C . THR A 1 104 ? 7.882 -4.590 14.950 1.00 82.44 104 THR A C 1
ATOM 805 O O . THR A 1 104 ? 7.250 -3.550 15.130 1.00 82.44 104 THR A O 1
ATOM 808 N N . SER A 1 105 ? 8.347 -4.936 13.748 1.00 87.69 105 SER A N 1
ATOM 809 C CA . SER A 1 105 ? 8.054 -4.168 12.538 1.00 87.69 105 SER A CA 1
ATOM 810 C C . SER A 1 105 ? 6.785 -4.693 11.875 1.00 87.69 105 SER A C 1
ATOM 812 O O . SER A 1 105 ? 6.706 -5.839 11.421 1.00 87.69 105 SER A O 1
ATOM 814 N N . HIS A 1 106 ? 5.792 -3.824 11.764 1.00 91.75 106 HIS A N 1
ATOM 815 C CA . HIS A 1 106 ? 4.526 -4.069 11.097 1.00 91.75 106 HIS A CA 1
ATOM 816 C C . HIS A 1 106 ? 4.429 -3.275 9.795 1.00 91.75 106 HIS A C 1
ATOM 818 O O . HIS A 1 106 ? 4.980 -2.192 9.647 1.00 91.75 106 HIS A O 1
ATOM 824 N N . MET A 1 107 ? 3.686 -3.813 8.829 1.00 92.31 107 MET A N 1
ATOM 825 C CA . MET A 1 107 ? 3.392 -3.133 7.569 1.00 92.31 107 MET A CA 1
ATOM 826 C C . MET A 1 107 ? 1.898 -2.857 7.490 1.00 92.31 107 MET A C 1
ATOM 828 O O . MET A 1 107 ? 1.092 -3.789 7.392 1.00 92.31 107 MET A O 1
ATOM 832 N N . VAL A 1 108 ? 1.518 -1.582 7.518 1.00 94.19 108 VAL A N 1
ATOM 833 C CA . VAL A 1 108 ? 0.120 -1.170 7.361 1.00 94.19 108 VAL A CA 1
ATOM 834 C C . VAL A 1 108 ? -0.153 -0.718 5.940 1.00 94.19 108 VAL A C 1
ATOM 836 O O . VAL A 1 108 ? 0.710 -0.167 5.271 1.00 94.19 108 VAL A O 1
ATOM 839 N N . ARG A 1 109 ? -1.371 -0.954 5.462 1.00 94.62 109 ARG A N 1
ATOM 840 C CA . ARG A 1 109 ? -1.806 -0.589 4.111 1.00 94.62 109 ARG A CA 1
ATOM 841 C C . ARG A 1 109 ? -3.130 0.148 4.173 1.00 94.62 109 ARG A C 1
ATOM 843 O O . ARG A 1 109 ? -3.834 0.06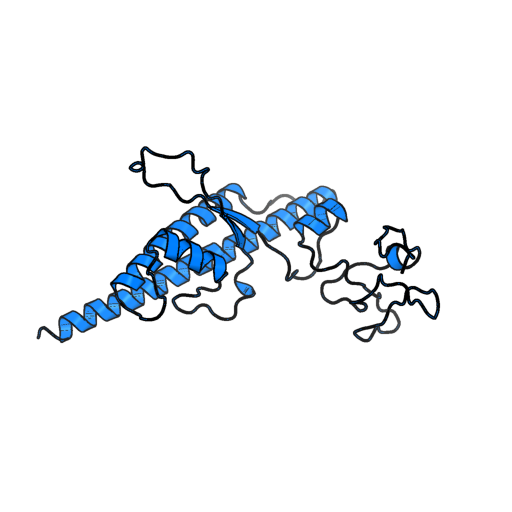5 5.177 1.00 94.62 109 ARG A O 1
ATOM 850 N N . GLY A 1 110 ? -3.495 0.795 3.069 1.00 96.25 110 GLY A N 1
ATOM 851 C CA . GLY A 1 110 ? -4.799 1.435 2.945 1.00 96.25 110 GLY A CA 1
ATOM 852 C C . GLY A 1 110 ? -5.938 0.451 3.216 1.00 96.25 110 GLY A C 1
ATOM 853 O O . GLY A 1 110 ? -5.993 -0.634 2.625 1.00 96.25 110 GLY A O 1
ATOM 854 N N . THR A 1 111 ? -6.858 0.813 4.107 1.00 96.56 111 THR A N 1
ATOM 855 C CA . THR A 1 111 ? -7.914 -0.108 4.565 1.00 96.56 111 THR A CA 1
ATOM 856 C C . THR A 1 111 ? -8.959 -0.397 3.490 1.00 96.56 111 THR A C 1
ATOM 858 O O . THR A 1 111 ? -9.652 -1.407 3.572 1.00 96.56 111 THR A O 1
ATOM 861 N N . TRP A 1 112 ? -8.989 0.398 2.412 1.00 94.94 112 TRP A N 1
ATOM 862 C CA . TRP A 1 112 ? -9.795 0.160 1.205 1.00 94.94 112 TRP A CA 1
ATOM 863 C C . TRP A 1 112 ? -9.470 -1.156 0.479 1.00 94.94 112 TRP A C 1
ATOM 865 O O . TRP A 1 112 ? -10.224 -1.578 -0.395 1.00 94.94 112 TRP A O 1
ATOM 875 N N . PHE A 1 113 ? -8.352 -1.813 0.803 1.00 93.06 113 PHE A N 1
ATOM 876 C CA . PHE A 1 113 ? -8.050 -3.156 0.303 1.00 93.06 113 PHE A CA 1
ATOM 877 C C . PHE A 1 113 ? -8.711 -4.275 1.118 1.00 93.06 113 PHE A C 1
ATOM 879 O O . PHE A 1 113 ? -8.745 -5.421 0.662 1.00 93.06 113 PHE A O 1
ATOM 886 N N . SER A 1 114 ? -9.202 -3.986 2.325 1.00 93.69 114 SER A N 1
ATOM 887 C CA . SER A 1 114 ? -9.955 -4.959 3.108 1.00 93.69 114 SER A CA 1
ATOM 888 C C . SER A 1 114 ? -11.413 -4.993 2.668 1.00 93.69 114 SER A C 1
ATOM 890 O O . SER A 1 114 ? -11.996 -3.986 2.287 1.00 93.69 114 SER A O 1
ATOM 892 N N . LYS A 1 115 ? -12.014 -6.181 2.741 1.00 92.88 115 LYS A N 1
ATOM 893 C CA . LYS A 1 115 ? -13.466 -6.365 2.602 1.00 92.88 115 LYS A CA 1
ATOM 894 C C . LYS A 1 115 ? -14.159 -6.551 3.948 1.00 92.88 115 LYS A C 1
ATOM 896 O O . LYS A 1 115 ? -15.384 -6.555 4.001 1.00 92.88 115 LYS A O 1
ATOM 901 N N . ASN A 1 116 ? -13.390 -6.763 5.016 1.00 93.31 116 ASN A N 1
ATOM 902 C CA . ASN A 1 116 ? -13.920 -7.037 6.340 1.00 93.31 116 ASN A CA 1
ATOM 903 C C . ASN A 1 116 ? -13.580 -5.887 7.291 1.00 93.31 116 ASN A C 1
ATOM 905 O O . ASN A 1 116 ? -12.422 -5.721 7.676 1.00 93.31 116 ASN A O 1
ATOM 909 N N . HIS A 1 117 ? -14.614 -5.135 7.658 1.00 93.50 117 HIS A N 1
ATOM 910 C CA . HIS A 1 117 ? -14.576 -4.041 8.630 1.00 93.50 117 HIS A CA 1
ATOM 911 C C . HIS A 1 117 ? -15.395 -4.370 9.887 1.00 93.50 117 HIS A C 1
ATOM 913 O O . HIS A 1 117 ? -15.781 -3.474 10.630 1.00 93.50 117 HIS A O 1
ATOM 919 N N . GLY A 1 118 ? -15.698 -5.654 10.105 1.00 93.31 118 GLY A N 1
ATOM 920 C CA . GLY A 1 118 ? -16.404 -6.121 11.288 1.00 93.31 118 GLY A CA 1
ATOM 921 C C . GLY A 1 118 ? -15.587 -5.956 12.568 1.00 93.31 118 GLY A C 1
ATOM 922 O O . GLY A 1 118 ? -14.384 -5.666 12.542 1.00 93.31 118 GLY A O 1
ATOM 923 N N . ILE A 1 119 ? -16.269 -6.172 13.696 1.00 92.44 119 ILE A N 1
ATOM 924 C CA . ILE A 1 119 ? -15.643 -6.206 15.019 1.00 92.44 119 ILE A CA 1
ATOM 925 C C . ILE A 1 119 ? -14.515 -7.243 15.003 1.00 92.44 119 ILE A C 1
ATOM 927 O O . ILE A 1 119 ? -14.671 -8.343 14.474 1.00 92.44 119 ILE A O 1
ATOM 931 N N . PHE A 1 120 ? -13.382 -6.869 15.590 1.00 92.06 120 PHE A N 1
ATOM 932 C CA . PHE A 1 120 ? -12.111 -7.589 15.585 1.00 92.06 120 PHE A CA 1
ATOM 933 C C . PHE A 1 120 ? -11.309 -7.555 14.271 1.00 92.06 120 PHE A C 1
ATOM 935 O O . PHE A 1 120 ? -10.217 -8.131 14.235 1.00 92.06 120 PHE A O 1
ATOM 942 N N . GLN A 1 121 ? -11.776 -6.900 13.202 1.00 94.25 121 GLN A N 1
ATOM 943 C CA . GLN A 1 121 ? -11.003 -6.778 11.952 1.00 94.25 121 GLN A CA 1
ATOM 944 C C . GLN A 1 121 ? -10.809 -5.341 11.476 1.00 94.25 121 GLN A C 1
ATOM 946 O O . GLN A 1 121 ? -9.707 -5.008 11.052 1.00 94.25 121 GLN A O 1
ATOM 951 N N . TYR A 1 122 ? -11.848 -4.504 11.509 1.00 95.31 122 TYR A N 1
ATOM 952 C CA . TYR A 1 122 ? -11.790 -3.058 11.215 1.00 95.31 122 TYR A CA 1
ATOM 953 C C . TYR A 1 122 ? -11.149 -2.656 9.872 1.00 95.31 122 TYR A C 1
ATOM 955 O O . TYR A 1 122 ? -10.900 -1.488 9.626 1.00 95.31 122 TYR A O 1
ATOM 963 N N . GLY A 1 123 ? -10.871 -3.590 8.965 1.00 94.75 123 GLY A N 1
ATOM 964 C CA . GLY A 1 123 ? -10.100 -3.321 7.754 1.00 94.75 123 GLY A CA 1
ATOM 965 C C . GLY A 1 123 ? -8.578 -3.266 7.940 1.00 94.75 123 GLY A C 1
ATOM 966 O O . GLY A 1 123 ? -7.869 -2.980 6.973 1.00 94.75 123 GLY A O 1
ATOM 967 N N . LEU A 1 124 ? -8.074 -3.564 9.139 1.00 95.31 124 LEU A N 1
ATOM 968 C CA . LEU A 1 124 ? -6.655 -3.508 9.492 1.00 95.31 124 LEU A CA 1
ATOM 969 C C . LEU A 1 124 ? -5.960 -4.874 9.317 1.00 95.31 124 LEU A C 1
ATOM 971 O O . LEU A 1 124 ? -6.618 -5.920 9.320 1.00 95.31 124 LEU A O 1
ATOM 975 N N . PRO A 1 125 ? -4.623 -4.904 9.143 1.00 93.69 125 PRO A N 1
ATOM 976 C CA . PRO A 1 125 ? -3.877 -6.154 9.038 1.00 93.69 125 PRO A CA 1
ATOM 977 C C . PRO A 1 125 ? -4.004 -7.008 10.305 1.00 93.69 125 PRO A C 1
ATOM 979 O O . PRO A 1 125 ? -3.684 -6.558 11.402 1.00 93.69 125 PRO A O 1
ATOM 982 N N . PHE A 1 126 ? -4.396 -8.275 10.144 1.00 91.69 126 PHE A N 1
ATOM 983 C CA . PHE A 1 126 ? -4.512 -9.210 11.268 1.00 91.69 126 PHE A CA 1
ATOM 984 C C . PHE A 1 126 ? -3.222 -9.343 12.099 1.00 91.69 126 PHE A C 1
ATOM 986 O O . PHE A 1 126 ? -3.345 -9.297 13.317 1.00 91.69 126 PHE A O 1
ATOM 993 N N . PRO A 1 127 ? -2.007 -9.436 11.511 1.00 92.06 127 PRO A N 1
ATOM 994 C CA . PRO A 1 127 ? -0.782 -9.529 12.308 1.00 92.06 127 PRO A CA 1
ATOM 995 C C . PRO A 1 127 ? -0.564 -8.337 13.247 1.00 92.06 127 PRO A C 1
ATOM 997 O O . PRO A 1 127 ? -0.070 -8.526 14.351 1.00 92.06 127 PRO A O 1
ATOM 1000 N N . LEU A 1 128 ? -0.959 -7.126 12.832 1.00 92.88 128 LEU A N 1
ATOM 1001 C CA . LEU A 1 128 ? -0.899 -5.938 13.686 1.00 92.88 128 LEU A CA 1
ATOM 1002 C C . LEU A 1 128 ? -1.910 -6.039 14.832 1.00 92.88 128 LEU A C 1
ATOM 1004 O O . LEU A 1 128 ? -1.552 -5.862 15.990 1.00 92.88 128 LEU A O 1
ATOM 1008 N N . LEU A 1 129 ? -3.167 -6.359 14.515 1.00 92.50 129 LEU A N 1
ATOM 1009 C CA . LEU A 1 129 ? -4.212 -6.482 15.532 1.00 92.50 129 LEU A CA 1
ATOM 1010 C C . LEU A 1 129 ? -3.891 -7.579 16.552 1.00 92.50 129 LEU A C 1
ATOM 1012 O O . LEU A 1 129 ? -4.076 -7.379 17.745 1.00 92.50 129 LEU A O 1
ATOM 1016 N N . ASP A 1 130 ? -3.417 -8.735 16.090 1.00 90.50 130 ASP A N 1
ATOM 1017 C CA . ASP A 1 130 ? -3.024 -9.858 16.944 1.00 90.50 130 ASP A CA 1
ATOM 1018 C C . ASP A 1 130 ? -1.859 -9.489 17.871 1.00 90.50 130 ASP A C 1
ATOM 1020 O O . ASP A 1 130 ? -1.913 -9.804 19.059 1.00 90.50 130 ASP A O 1
ATOM 1024 N N . HIS A 1 131 ? -0.858 -8.761 17.364 1.00 90.44 131 HIS A N 1
ATOM 1025 C CA . HIS A 1 131 ? 0.237 -8.246 18.185 1.00 90.44 131 HIS A CA 1
ATOM 1026 C C . HIS A 1 131 ? -0.274 -7.293 19.276 1.00 90.44 131 HIS A C 1
ATOM 1028 O O . HIS A 1 131 ? -0.049 -7.542 20.459 1.00 90.44 131 HIS A O 1
ATOM 1034 N N . MET A 1 132 ? -1.055 -6.274 18.905 1.00 90.25 132 MET A N 1
ATOM 1035 C CA . MET A 1 132 ? -1.597 -5.294 19.858 1.00 90.25 132 MET A CA 1
ATOM 1036 C C . MET A 1 132 ? -2.512 -5.937 20.915 1.00 90.25 132 MET A C 1
ATOM 1038 O O . MET A 1 132 ? -2.508 -5.547 22.082 1.00 90.25 132 MET A O 1
ATOM 1042 N N . ARG A 1 133 ? -3.285 -6.960 20.530 1.00 90.38 133 ARG A N 1
ATOM 1043 C CA . ARG A 1 133 ? -4.105 -7.749 21.463 1.00 90.38 133 ARG A CA 1
ATOM 1044 C C . ARG A 1 133 ? -3.254 -8.493 22.476 1.00 90.38 133 ARG A C 1
ATOM 1046 O O . ARG A 1 133 ? -3.537 -8.424 23.668 1.00 90.38 133 ARG A O 1
ATOM 1053 N N . LYS A 1 134 ? -2.222 -9.194 22.004 1.00 87.44 134 LYS A N 1
ATOM 1054 C CA . LYS A 1 134 ? -1.326 -9.986 22.854 1.00 87.44 134 LYS A CA 1
ATOM 1055 C C . LYS A 1 134 ? -0.487 -9.118 23.780 1.00 87.44 134 LYS A C 1
ATOM 1057 O O . LYS A 1 134 ? -0.278 -9.523 24.917 1.00 87.44 134 LYS A O 1
ATOM 1062 N N . ALA A 1 135 ? -0.086 -7.930 23.327 1.00 86.00 135 ALA A N 1
ATOM 1063 C CA . ALA A 1 135 ? 0.597 -6.941 24.156 1.00 86.00 135 ALA A CA 1
ATOM 1064 C C . ALA A 1 135 ? -0.252 -6.514 25.368 1.00 86.00 135 ALA A C 1
ATOM 1066 O O . ALA A 1 135 ? 0.285 -6.254 26.438 1.00 86.00 135 ALA A O 1
ATOM 1067 N N . ARG A 1 136 ? -1.585 -6.490 25.229 1.00 85.06 136 ARG A N 1
ATOM 1068 C CA . ARG A 1 136 ? -2.512 -6.143 26.321 1.00 85.06 136 ARG A CA 1
ATOM 1069 C C . ARG A 1 136 ? -2.944 -7.345 27.153 1.00 85.06 136 ARG A C 1
ATOM 1071 O O . ARG A 1 136 ? -3.102 -7.244 28.365 1.00 85.06 136 ARG A O 1
ATOM 1078 N N . ASN A 1 137 ? -3.195 -8.475 26.505 1.00 85.00 137 ASN A N 1
ATOM 1079 C CA . ASN A 1 137 ? -3.562 -9.718 27.163 1.00 85.00 137 ASN A CA 1
ATOM 1080 C C . ASN A 1 137 ? -3.025 -10.900 26.336 1.00 85.00 137 ASN A C 1
ATOM 1082 O O . ASN A 1 137 ? -3.606 -11.232 25.301 1.00 85.00 137 ASN A O 1
ATOM 1086 N N . PRO A 1 138 ? -1.966 -11.591 26.794 1.00 82.81 138 PRO A N 1
ATOM 1087 C CA . PRO A 1 138 ? -1.390 -12.731 26.077 1.00 82.81 138 PRO A CA 1
ATOM 1088 C C . PRO A 1 138 ? -2.378 -13.882 25.831 1.00 82.81 138 PRO A C 1
ATOM 1090 O O . PRO A 1 138 ? -2.205 -14.663 24.897 1.00 82.81 138 PRO A O 1
ATOM 1093 N N . LEU A 1 139 ? -3.426 -13.982 26.656 1.00 80.50 139 LEU A N 1
ATOM 1094 C CA . LEU A 1 139 ? -4.496 -14.977 26.546 1.00 80.50 139 LEU A CA 1
ATOM 1095 C C . LEU A 1 139 ? -5.704 -14.467 25.743 1.00 80.50 139 LEU A C 1
ATOM 1097 O O . LEU A 1 139 ? -6.740 -15.139 25.695 1.00 80.50 139 LEU A O 1
ATOM 1101 N N . PHE A 1 140 ? -5.602 -13.286 25.123 1.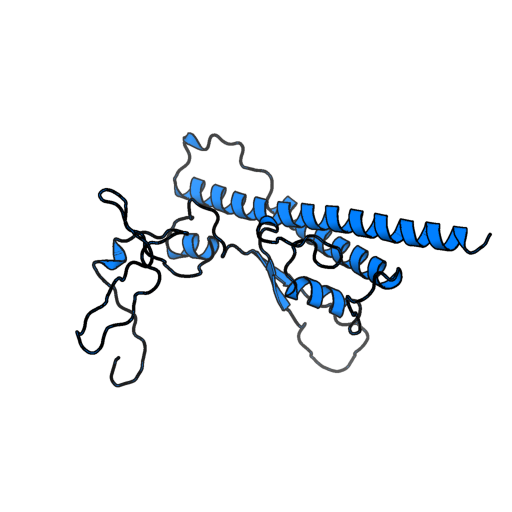00 78.50 140 PHE A N 1
ATOM 1102 C CA . PHE A 1 140 ? -6.687 -12.709 24.345 1.00 78.50 140 PHE A CA 1
ATOM 1103 C C . PHE A 1 140 ? -7.097 -13.652 23.216 1.00 78.50 140 PHE A C 1
ATOM 1105 O O . PHE A 1 140 ? -6.315 -14.001 22.331 1.00 78.50 140 PHE A O 1
ATOM 1112 N N . THR A 1 141 ? -8.368 -14.035 23.228 1.00 70.12 141 THR A N 1
ATOM 1113 C CA . THR A 1 141 ? -8.987 -14.831 22.174 1.00 70.12 141 THR A CA 1
ATOM 1114 C C . THR A 1 141 ? -10.151 -14.038 21.600 1.00 70.12 141 THR A C 1
ATOM 1116 O O . THR A 1 141 ? -11.147 -13.770 22.272 1.00 70.12 141 THR A O 1
ATOM 1119 N N . ALA A 1 142 ? -10.016 -13.641 20.330 1.00 65.69 142 ALA A N 1
ATOM 1120 C CA . ALA A 1 142 ? -10.998 -12.856 19.577 1.00 65.69 142 ALA A CA 1
ATOM 1121 C C . ALA A 1 142 ? -12.245 -13.685 19.194 1.00 65.69 142 ALA A C 1
ATOM 1123 O O . ALA A 1 142 ? -12.661 -13.705 18.038 1.00 65.69 142 ALA A O 1
ATOM 1124 N N . THR A 1 143 ? -12.799 -14.454 20.130 1.00 65.12 143 THR A N 1
ATOM 1125 C CA . THR A 1 143 ? -13.829 -15.462 19.844 1.00 65.12 143 THR A CA 1
ATOM 1126 C C . THR A 1 143 ? -15.211 -15.092 20.362 1.00 65.12 143 THR A C 1
ATOM 1128 O O . THR A 1 143 ? -16.189 -15.678 19.905 1.00 65.12 143 THR A O 1
ATOM 1131 N N . THR A 1 144 ? -15.328 -14.099 21.252 1.00 74.50 144 THR A N 1
ATOM 1132 C CA . THR A 1 144 ? -16.618 -13.772 21.874 1.00 74.50 144 THR A CA 1
ATOM 1133 C C . THR A 1 144 ? -16.776 -12.271 22.100 1.00 74.50 144 THR A C 1
ATOM 1135 O O . THR A 1 144 ? -15.861 -11.614 22.601 1.00 74.50 144 THR A O 1
ATOM 1138 N N . LEU A 1 145 ? -17.964 -11.745 21.771 1.00 84.31 145 LEU A N 1
ATOM 1139 C CA . LEU A 1 145 ? -18.425 -10.383 22.077 1.00 84.31 145 LEU A CA 1
ATOM 1140 C C . LEU A 1 145 ? -18.712 -10.243 23.580 1.00 84.31 145 LEU A C 1
ATOM 1142 O O . LEU A 1 145 ? -19.844 -10.027 23.998 1.00 84.31 145 LEU A O 1
ATOM 1146 N N . MET A 1 146 ? -17.696 -10.466 24.404 1.00 87.06 146 MET A N 1
ATOM 1147 C CA . MET A 1 146 ? -17.789 -10.254 25.840 1.00 87.06 146 MET A CA 1
ATOM 1148 C C . MET A 1 146 ? -17.392 -8.813 26.182 1.00 87.06 146 MET A C 1
ATOM 1150 O O . MET A 1 146 ? -16.450 -8.301 25.570 1.00 87.06 146 MET A O 1
ATOM 1154 N N . PRO A 1 147 ? -18.053 -8.148 27.149 1.00 86.88 147 PRO A N 1
ATOM 1155 C CA . PRO A 1 147 ? -17.759 -6.757 27.504 1.00 86.88 147 PRO A CA 1
ATOM 1156 C C . PRO A 1 147 ? -16.281 -6.481 27.809 1.00 86.88 147 PRO A C 1
ATOM 1158 O O . PRO A 1 147 ? -15.758 -5.438 27.431 1.00 86.88 147 PRO A O 1
ATOM 1161 N N . GLU A 1 148 ? -15.596 -7.412 28.464 1.00 87.88 148 GLU A N 1
ATOM 1162 C CA . GLU A 1 148 ? -14.166 -7.360 28.766 1.00 87.88 148 GLU A CA 1
ATOM 1163 C C . GLU A 1 148 ? -13.300 -7.342 27.500 1.00 87.88 148 GLU A C 1
ATOM 1165 O O . GLU A 1 148 ? -12.416 -6.497 27.379 1.00 87.88 148 GLU A O 1
ATOM 1170 N N . ASN A 1 149 ? -13.612 -8.185 26.511 1.00 88.94 149 ASN A N 1
ATOM 1171 C CA . ASN A 1 149 ? -12.900 -8.211 25.234 1.00 88.94 149 ASN A CA 1
ATOM 1172 C C . ASN A 1 149 ? -13.155 -6.930 24.435 1.00 88.94 149 ASN A C 1
ATOM 1174 O O . ASN A 1 149 ? -12.236 -6.391 23.828 1.00 88.94 149 ASN A O 1
ATOM 1178 N N . LEU A 1 150 ? -14.392 -6.423 24.455 1.00 91.81 150 LEU A N 1
ATOM 1179 C CA . LEU A 1 150 ? -14.754 -5.183 23.765 1.00 91.81 150 LEU A CA 1
ATOM 1180 C C . LEU A 1 150 ? -14.029 -3.963 24.351 1.00 91.81 150 LEU A C 1
ATOM 1182 O O . LEU A 1 150 ? -13.638 -3.079 23.596 1.00 91.81 150 LEU A O 1
ATOM 1186 N N . LYS A 1 151 ? -13.816 -3.919 25.674 1.00 91.38 151 LYS A N 1
ATOM 1187 C CA . LYS A 1 151 ? -13.016 -2.864 26.320 1.00 91.38 151 LYS A CA 1
ATOM 1188 C C . LYS A 1 151 ? -11.549 -2.924 25.899 1.00 91.38 151 LYS A C 1
ATOM 1190 O O . LYS A 1 151 ? -11.004 -1.897 25.517 1.00 91.38 151 LYS A O 1
ATOM 1195 N N . ILE A 1 152 ? -10.947 -4.118 25.893 1.00 90.88 152 ILE A N 1
ATOM 1196 C CA . ILE A 1 152 ? -9.564 -4.311 25.423 1.00 90.88 152 ILE A CA 1
ATOM 1197 C C . ILE A 1 152 ? -9.417 -3.848 23.967 1.00 90.88 152 ILE A C 1
ATOM 1199 O O . ILE A 1 152 ? -8.458 -3.157 23.632 1.00 90.88 152 ILE A O 1
ATOM 1203 N N . GLU A 1 153 ? -10.374 -4.195 23.101 1.00 93.88 153 GLU A N 1
ATOM 1204 C CA . GLU A 1 153 ? -10.382 -3.739 21.706 1.00 93.88 153 GLU A CA 1
ATOM 1205 C C . GLU A 1 153 ? -10.512 -2.220 21.581 1.00 93.88 153 GLU A C 1
ATOM 1207 O O . GLU A 1 153 ? -9.853 -1.632 20.727 1.00 93.88 153 GLU A O 1
ATOM 1212 N N . LEU A 1 154 ? -11.348 -1.589 22.410 1.00 95.00 154 LEU A N 1
ATOM 1213 C CA . LEU A 1 154 ? -11.570 -0.145 22.373 1.00 95.00 154 LEU A CA 1
ATOM 1214 C C . LEU A 1 154 ? -10.298 0.612 22.761 1.00 95.00 154 LEU A C 1
ATOM 1216 O O . LEU A 1 154 ? -9.921 1.562 22.083 1.00 95.00 154 LEU A O 1
ATOM 1220 N N . GLU A 1 155 ? -9.616 0.163 23.813 1.00 93.56 155 GLU A N 1
ATOM 1221 C CA . GLU A 1 155 ? -8.339 0.740 24.232 1.00 93.56 155 GLU A CA 1
ATOM 1222 C C . GLU A 1 155 ? -7.252 0.531 23.164 1.00 93.56 155 GLU A C 1
ATOM 1224 O O . GLU A 1 155 ? -6.561 1.477 22.801 1.00 93.56 155 GLU A O 1
ATOM 1229 N N . MET A 1 156 ? -7.153 -0.673 22.587 1.00 93.94 156 MET A N 1
ATOM 1230 C CA . MET A 1 156 ? -6.210 -0.975 21.502 1.00 93.94 156 MET A CA 1
ATOM 1231 C C . MET A 1 156 ? -6.436 -0.108 20.256 1.00 93.94 156 MET A C 1
ATOM 1233 O O . MET A 1 156 ? -5.480 0.416 19.682 1.00 93.94 156 MET A O 1
ATOM 1237 N N . LEU A 1 157 ? -7.693 0.062 19.830 1.00 96.38 157 LEU A N 1
ATOM 1238 C CA . LEU A 1 157 ? -8.023 0.958 18.721 1.00 96.38 157 LEU A CA 1
ATOM 1239 C C . LEU A 1 157 ? -7.763 2.422 19.072 1.00 96.38 157 LEU A C 1
ATOM 1241 O O . LEU A 1 157 ? -7.392 3.180 18.180 1.00 96.38 157 LEU A O 1
ATOM 1245 N N . GLY A 1 158 ? -7.939 2.804 20.339 1.00 96.12 158 GLY A N 1
ATOM 1246 C CA . GLY A 1 158 ? -7.585 4.122 20.857 1.00 96.12 158 GLY A CA 1
ATOM 1247 C C . GLY A 1 158 ? -6.101 4.434 20.677 1.00 96.12 158 GLY A C 1
ATOM 1248 O O . GLY A 1 158 ? -5.774 5.476 20.111 1.00 96.12 158 GLY A O 1
ATOM 1249 N N . ASP A 1 159 ? -5.215 3.508 21.056 1.00 93.88 159 ASP A N 1
ATOM 1250 C CA . ASP A 1 159 ? -3.767 3.673 20.866 1.00 93.88 159 ASP A CA 1
ATOM 1251 C C . ASP A 1 159 ? -3.415 3.809 19.382 1.00 93.88 159 ASP A C 1
ATOM 1253 O O . ASP A 1 159 ? -2.735 4.753 18.984 1.00 93.88 159 ASP A O 1
ATOM 1257 N N . LEU A 1 160 ? -3.920 2.892 18.542 1.00 94.88 160 LEU A N 1
ATOM 1258 C CA . LEU A 1 160 ? -3.677 2.938 17.098 1.00 94.88 160 LEU A CA 1
ATOM 1259 C C . LEU A 1 160 ? -4.175 4.255 16.506 1.00 94.88 160 LEU A C 1
ATOM 1261 O O . LEU A 1 160 ? -3.482 4.875 15.700 1.00 94.88 160 LEU A O 1
ATOM 1265 N N . LEU A 1 161 ? -5.374 4.688 16.893 1.00 97.12 161 LEU A N 1
ATOM 1266 C CA . LEU A 1 161 ? -5.937 5.952 16.448 1.00 97.12 161 LEU A CA 1
ATOM 1267 C C . LEU A 1 161 ? -5.011 7.115 16.807 1.00 97.12 161 LEU A C 1
ATOM 1269 O O . LEU A 1 161 ? -4.669 7.892 15.919 1.00 97.12 161 LEU A O 1
ATOM 1273 N N . GLN A 1 162 ? -4.555 7.192 18.058 1.00 96.25 162 GLN A N 1
ATOM 1274 C CA . GLN A 1 162 ? -3.645 8.239 18.510 1.00 96.25 162 GLN A CA 1
ATOM 1275 C C . GLN A 1 162 ? -2.331 8.228 17.718 1.00 96.25 162 GLN A C 1
ATOM 1277 O O . GLN A 1 162 ? -1.897 9.273 17.234 1.00 96.25 162 GLN A O 1
ATOM 1282 N N . THR A 1 163 ? -1.716 7.057 17.522 1.00 94.75 163 THR A N 1
ATOM 1283 C CA . THR A 1 163 ? -0.488 6.919 16.724 1.00 94.75 163 THR A CA 1
ATOM 1284 C C . THR A 1 163 ? -0.680 7.447 15.302 1.00 94.75 163 THR A C 1
ATOM 1286 O O . THR A 1 163 ? 0.143 8.217 14.801 1.00 94.75 163 THR A O 1
ATOM 1289 N N . PHE A 1 164 ? -1.771 7.060 14.636 1.00 96.50 164 PHE A N 1
ATOM 1290 C CA . PHE A 1 164 ? -2.018 7.466 13.254 1.00 96.50 164 PHE A CA 1
ATOM 1291 C C . PHE A 1 164 ? -2.504 8.913 13.120 1.00 96.50 164 PHE A C 1
ATOM 1293 O O . PHE A 1 164 ? -2.243 9.526 12.087 1.00 96.50 164 PHE A O 1
ATOM 1300 N N . GLU A 1 165 ? -3.147 9.493 14.134 1.00 97.12 165 GLU A N 1
ATOM 1301 C CA . GLU A 1 165 ? -3.459 10.927 14.161 1.00 97.12 165 GLU A CA 1
ATOM 1302 C C . GLU A 1 165 ? -2.183 11.769 14.269 1.00 97.12 165 GLU A C 1
ATOM 1304 O O . GLU A 1 165 ? -1.985 12.656 13.441 1.00 97.12 165 GLU A O 1
ATOM 1309 N N . VAL A 1 166 ? -1.250 11.414 15.160 1.00 96.12 166 VAL A N 1
ATOM 1310 C CA . VAL A 1 166 ? 0.070 12.073 15.248 1.00 96.12 166 VAL A CA 1
A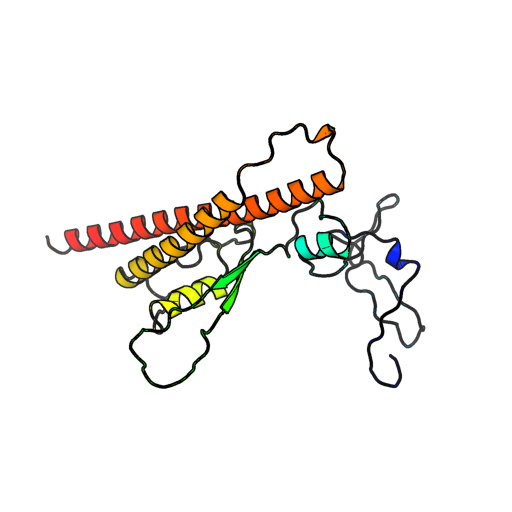TOM 1311 C C . VAL A 1 166 ? 0.851 11.942 13.934 1.00 96.12 166 VAL A C 1
ATOM 1313 O O . VAL A 1 166 ? 1.474 12.900 13.459 1.00 96.12 166 VAL A O 1
ATOM 1316 N N . MET A 1 167 ? 0.799 10.767 13.296 1.00 95.56 167 MET A N 1
ATOM 1317 C CA . MET A 1 167 ? 1.409 10.556 11.980 1.00 95.56 167 MET A CA 1
ATOM 1318 C C . MET A 1 167 ? 0.759 11.440 10.906 1.00 95.56 167 MET A C 1
ATOM 1320 O O . MET A 1 167 ? 1.460 12.002 10.064 1.00 95.56 167 MET A O 1
ATOM 1324 N N . MET A 1 168 ? -0.567 11.589 10.932 1.00 95.56 168 MET A N 1
ATOM 1325 C CA . MET A 1 168 ? -1.305 12.439 9.998 1.00 95.56 168 MET A CA 1
ATOM 1326 C C . MET A 1 168 ? -0.942 13.918 10.173 1.00 95.56 168 MET A C 1
ATOM 1328 O O . MET A 1 168 ? -0.692 14.599 9.180 1.00 95.56 168 MET A O 1
ATOM 1332 N N . GLU A 1 169 ? -0.853 14.399 11.413 1.00 95.06 169 GLU A N 1
ATOM 1333 C CA . GLU A 1 169 ? -0.414 15.764 11.733 1.00 95.06 169 GLU A CA 1
ATOM 1334 C C . GLU A 1 169 ? 1.008 16.027 11.226 1.00 95.06 169 GLU A C 1
ATOM 1336 O O . GLU A 1 169 ? 1.269 17.050 10.594 1.00 95.06 169 GLU A O 1
ATOM 1341 N N . SER A 1 170 ? 1.911 15.061 11.413 1.00 93.62 170 SER A N 1
ATOM 1342 C CA . SER A 1 170 ? 3.300 15.139 10.939 1.00 93.62 170 SER A CA 1
ATOM 1343 C C . SER A 1 170 ? 3.410 15.184 9.411 1.00 93.62 170 SER A C 1
ATOM 1345 O O . SER A 1 170 ? 4.324 15.802 8.861 1.00 93.62 170 SER A O 1
ATOM 1347 N N . LEU A 1 171 ? 2.475 14.549 8.696 1.00 92.69 171 LEU A N 1
ATOM 1348 C CA . LEU A 1 171 ? 2.390 14.643 7.238 1.00 92.69 171 LEU A CA 1
ATOM 1349 C C . LEU A 1 171 ? 1.894 16.021 6.773 1.00 92.69 171 LEU A C 1
ATOM 1351 O O . LEU A 1 171 ? 2.163 16.387 5.626 1.00 92.69 171 LEU A O 1
ATOM 1355 N N . GLY A 1 172 ? 1.219 16.787 7.629 1.00 89.38 172 GLY A N 1
ATOM 1356 C CA . GLY A 1 172 ? 0.655 18.096 7.309 1.00 89.38 172 GLY A CA 1
ATO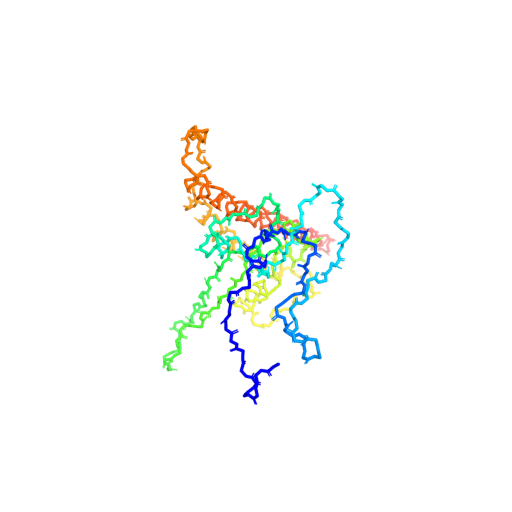M 1357 C C . GLY A 1 172 ? -0.409 18.056 6.208 1.00 89.38 172 GLY A C 1
ATOM 1358 O O . GLY A 1 172 ? -0.792 16.995 5.706 1.00 89.38 172 GLY A O 1
ATOM 1359 N N . ASP A 1 173 ? -0.876 19.237 5.813 1.00 85.00 173 ASP A N 1
ATOM 1360 C CA . ASP A 1 173 ? -1.911 19.374 4.792 1.00 85.00 173 ASP A CA 1
ATOM 1361 C C . ASP A 1 173 ? -1.399 19.075 3.376 1.00 85.00 173 ASP A C 1
ATOM 1363 O O . ASP A 1 173 ? -0.196 19.003 3.103 1.00 85.00 173 ASP A O 1
ATOM 1367 N N . ALA A 1 174 ? -2.344 18.857 2.458 1.00 77.31 174 ALA A N 1
ATOM 1368 C CA . ALA A 1 174 ? -2.023 18.778 1.041 1.00 77.31 174 ALA A CA 1
ATOM 1369 C C . ALA A 1 174 ? -1.484 20.133 0.564 1.00 77.31 174 ALA A C 1
ATOM 1371 O O . ALA A 1 174 ? -2.087 21.170 0.841 1.00 77.31 174 ALA A O 1
ATOM 1372 N N . ASP A 1 175 ? -0.364 20.105 -0.159 1.00 70.44 175 ASP A N 1
ATOM 1373 C CA . ASP A 1 175 ? 0.272 21.312 -0.679 1.00 70.44 175 ASP A CA 1
ATOM 1374 C C . ASP A 1 175 ? -0.725 22.052 -1.594 1.00 70.44 175 ASP A C 1
ATOM 1376 O O . ASP A 1 175 ? -1.155 21.524 -2.621 1.00 70.44 175 ASP A O 1
ATOM 1380 N N . ALA A 1 176 ? -1.143 23.252 -1.178 1.00 61.56 176 ALA A N 1
ATOM 1381 C CA . ALA A 1 176 ? -2.108 24.094 -1.894 1.00 61.56 176 ALA A CA 1
ATOM 1382 C C . ALA A 1 176 ? -1.451 24.972 -2.976 1.00 61.56 176 ALA A C 1
ATOM 1384 O O . ALA A 1 176 ? -2.133 25.769 -3.625 1.00 61.56 176 ALA A O 1
ATOM 1385 N N . ASP A 1 177 ? -0.134 24.846 -3.146 1.00 62.91 177 ASP A N 1
ATOM 1386 C CA . ASP A 1 177 ? 0.637 25.617 -4.113 1.00 62.91 177 ASP A CA 1
ATOM 1387 C C . ASP A 1 177 ? 0.267 25.250 -5.555 1.00 62.91 177 ASP A C 1
ATOM 1389 O O . ASP A 1 177 ? -0.228 24.160 -5.851 1.00 62.91 177 ASP A O 1
ATOM 1393 N N . ASP A 1 178 ? 0.523 26.183 -6.475 1.00 67.44 178 ASP A N 1
ATOM 1394 C CA . ASP A 1 178 ? 0.294 26.009 -7.908 1.00 67.44 178 ASP A CA 1
ATOM 1395 C C . ASP A 1 178 ? 1.242 24.941 -8.491 1.00 67.44 178 ASP A C 1
ATOM 1397 O O . ASP A 1 178 ? 2.278 25.225 -9.100 1.00 67.44 178 ASP A O 1
ATOM 1401 N N . MET A 1 179 ? 0.863 23.674 -8.311 1.00 72.38 179 MET A N 1
ATOM 1402 C CA . MET A 1 179 ? 1.577 22.490 -8.793 1.00 72.38 179 MET A CA 1
ATOM 1403 C C . MET A 1 179 ? 1.719 22.462 -10.317 1.00 72.38 179 MET A C 1
ATOM 1405 O O . MET A 1 179 ? 2.461 21.629 -10.841 1.00 72.38 179 MET A O 1
ATOM 1409 N N . SER A 1 180 ? 1.047 23.349 -11.059 1.00 75.50 180 SER A N 1
ATOM 1410 C CA . SER A 1 180 ? 1.181 23.416 -12.515 1.00 75.50 180 SER A CA 1
ATOM 1411 C C . SER A 1 180 ? 2.625 23.728 -12.934 1.00 75.50 180 SER A C 1
ATOM 1413 O O . SER A 1 180 ? 3.161 23.055 -13.822 1.00 75.50 180 SER A O 1
ATOM 1415 N N . ASN A 1 181 ? 3.298 24.625 -12.205 1.00 84.00 181 ASN A N 1
ATOM 1416 C CA . ASN A 1 181 ? 4.648 25.112 -12.505 1.00 84.00 181 ASN A CA 1
ATOM 1417 C C . ASN A 1 181 ? 5.775 24.363 -11.770 1.00 84.00 181 ASN A C 1
ATOM 1419 O O . ASN A 1 181 ? 6.950 24.634 -12.012 1.00 84.00 181 ASN A O 1
ATOM 1423 N N . ALA A 1 182 ? 5.443 23.405 -10.900 1.00 87.88 182 ALA A N 1
ATOM 1424 C CA . ALA A 1 182 ? 6.437 22.628 -10.165 1.00 87.88 182 ALA A CA 1
ATOM 1425 C C . ALA A 1 182 ? 7.258 21.700 -11.084 1.00 87.88 182 ALA A C 1
ATOM 1427 O O . ALA A 1 182 ? 6.755 21.160 -12.084 1.00 87.88 182 ALA A O 1
ATOM 1428 N N . THR A 1 183 ? 8.523 21.482 -10.715 1.00 92.50 183 THR A N 1
ATOM 1429 C CA . THR A 1 183 ? 9.407 20.497 -11.348 1.00 92.50 183 THR A CA 1
ATOM 1430 C C . THR A 1 183 ? 8.913 19.070 -11.084 1.00 92.50 183 THR A C 1
ATOM 1432 O O . THR A 1 183 ? 8.110 18.818 -10.183 1.00 92.50 183 THR A O 1
ATOM 1435 N N . TRP A 1 184 ? 9.331 18.116 -11.920 1.00 91.19 184 TRP A N 1
ATOM 1436 C CA . TRP A 1 184 ? 8.801 16.746 -11.873 1.00 91.19 184 TRP A CA 1
ATOM 1437 C C . TRP A 1 184 ? 9.139 16.002 -10.573 1.00 91.19 184 TRP A C 1
ATOM 1439 O O . TRP A 1 184 ? 8.313 15.265 -10.047 1.00 91.19 184 TRP A O 1
ATOM 1449 N N . ASP A 1 185 ? 10.326 16.230 -10.027 1.00 92.56 185 ASP A N 1
ATOM 1450 C CA . ASP A 1 185 ? 10.763 15.704 -8.733 1.00 92.56 185 ASP A CA 1
ATOM 1451 C C . ASP A 1 185 ? 9.901 16.219 -7.570 1.00 92.56 185 ASP A C 1
ATOM 1453 O O . ASP A 1 185 ? 9.474 15.427 -6.732 1.00 92.56 185 ASP A O 1
ATOM 1457 N N . VAL A 1 186 ? 9.564 17.513 -7.562 1.00 91.94 186 VAL A N 1
ATOM 1458 C CA . VAL A 1 186 ? 8.642 18.102 -6.577 1.00 91.94 186 VAL A CA 1
ATOM 1459 C C . VAL A 1 186 ? 7.249 17.491 -6.722 1.00 91.94 186 VAL A C 1
ATOM 1461 O O . VAL A 1 186 ? 6.654 17.081 -5.730 1.00 91.94 186 VAL A O 1
ATOM 1464 N N . LYS A 1 187 ? 6.753 17.339 -7.957 1.00 91.31 187 LYS A N 1
ATOM 1465 C CA . LYS A 1 187 ? 5.469 16.671 -8.233 1.00 91.31 187 LYS A CA 1
ATOM 1466 C C . LYS A 1 187 ? 5.444 15.245 -7.683 1.00 91.31 187 LYS A C 1
ATOM 1468 O O . LYS A 1 187 ? 4.515 14.904 -6.956 1.00 91.31 187 LYS A O 1
ATOM 1473 N N . LEU A 1 188 ? 6.480 14.448 -7.951 1.00 93.44 188 LEU A N 1
ATOM 1474 C CA . LEU A 1 188 ? 6.594 13.083 -7.431 1.00 93.44 188 LEU A CA 1
ATOM 1475 C C . LEU A 1 188 ? 6.657 13.047 -5.899 1.00 93.44 188 LEU A C 1
ATOM 1477 O O . LEU A 1 188 ? 5.996 12.215 -5.281 1.00 93.44 188 LEU A O 1
ATOM 1481 N N . ALA A 1 189 ? 7.415 13.948 -5.272 1.00 92.62 189 ALA A N 1
ATOM 1482 C CA . ALA A 1 189 ? 7.486 14.030 -3.816 1.00 92.62 189 ALA A CA 1
ATOM 1483 C C . ALA A 1 189 ? 6.112 14.355 -3.207 1.00 92.62 189 ALA A C 1
ATOM 1485 O O . ALA A 1 189 ? 5.671 13.666 -2.283 1.00 92.62 189 ALA A O 1
ATOM 1486 N N . CYS A 1 190 ? 5.397 15.338 -3.761 1.00 92.56 190 CYS A N 1
ATOM 1487 C CA . CYS A 1 190 ? 4.047 15.706 -3.334 1.00 92.56 190 CYS A CA 1
ATOM 1488 C C . CYS A 1 190 ? 3.044 14.559 -3.539 1.00 92.56 190 CYS A C 1
ATOM 1490 O O . CYS A 1 190 ? 2.263 14.253 -2.635 1.00 92.56 190 CYS A O 1
ATOM 1492 N N . GLU A 1 191 ? 3.074 13.881 -4.690 1.00 93.25 191 GLU A N 1
ATOM 1493 C CA . GLU A 1 191 ? 2.230 12.714 -4.977 1.00 93.25 191 GLU A CA 1
ATOM 1494 C C . GLU A 1 191 ? 2.498 11.555 -4.011 1.00 93.25 191 GLU A C 1
ATOM 1496 O O . GLU A 1 191 ? 1.556 10.968 -3.473 1.00 93.25 191 GLU A O 1
ATOM 1501 N N . PHE A 1 192 ? 3.766 11.265 -3.714 1.00 95.12 192 PHE A N 1
ATOM 1502 C CA . PHE A 1 192 ? 4.130 10.239 -2.741 1.00 95.12 192 PHE A CA 1
ATOM 1503 C C . PHE A 1 192 ? 3.650 10.602 -1.333 1.00 95.12 192 PHE A C 1
ATOM 1505 O O . PHE A 1 192 ? 3.053 9.777 -0.640 1.00 95.12 192 PHE A O 1
ATOM 1512 N N . LYS A 1 193 ? 3.824 11.861 -0.921 1.00 94.56 193 LYS A N 1
ATOM 1513 C CA . LYS A 1 193 ? 3.318 12.367 0.361 1.00 94.56 193 LYS A CA 1
ATOM 1514 C C . LYS A 1 193 ? 1.784 12.240 0.428 1.00 94.56 193 LYS A C 1
ATOM 1516 O O . LYS A 1 193 ? 1.242 11.818 1.448 1.00 94.56 193 LYS A O 1
ATOM 1521 N N . ASN A 1 194 ? 1.078 12.543 -0.668 1.00 94.19 194 ASN A N 1
ATOM 1522 C CA . ASN A 1 194 ? -0.380 12.391 -0.782 1.00 94.19 194 ASN A CA 1
ATOM 1523 C C . ASN A 1 194 ? -0.817 10.926 -0.657 1.00 94.19 194 ASN A C 1
ATOM 1525 O O . ASN A 1 194 ? -1.824 10.636 -0.010 1.00 94.19 194 ASN A O 1
ATOM 1529 N N . LEU A 1 195 ? -0.063 9.994 -1.240 1.00 95.38 195 LEU A N 1
ATOM 1530 C CA . LEU A 1 195 ? -0.292 8.561 -1.069 1.00 95.38 195 LEU A CA 1
ATOM 1531 C C . LEU A 1 195 ? -0.191 8.150 0.409 1.00 95.38 195 LEU A C 1
ATOM 1533 O O . LEU A 1 195 ? -1.096 7.479 0.906 1.00 95.38 195 LEU A O 1
ATOM 1537 N N . GLN A 1 196 ? 0.848 8.599 1.123 1.00 95.88 196 GLN A N 1
ATOM 1538 C CA . GLN A 1 196 ? 1.005 8.332 2.559 1.00 95.88 196 GLN A CA 1
ATOM 1539 C C . GLN A 1 196 ? -0.191 8.874 3.359 1.00 95.88 196 GLN A C 1
ATOM 1541 O O . GLN A 1 196 ? -0.819 8.121 4.103 1.00 95.88 196 GLN A O 1
ATOM 1546 N N . ARG A 1 197 ? -0.598 10.132 3.118 1.00 96.44 197 ARG A N 1
ATOM 1547 C CA . ARG A 1 197 ? -1.797 10.740 3.735 1.00 96.44 197 ARG A CA 1
ATOM 1548 C C . ARG A 1 197 ? -3.050 9.914 3.523 1.00 96.44 197 ARG A C 1
ATOM 1550 O O . ARG A 1 197 ? -3.814 9.710 4.459 1.00 96.44 197 ARG A O 1
ATOM 1557 N N . ARG A 1 198 ? -3.278 9.435 2.299 1.00 96.56 198 ARG A N 1
ATOM 1558 C CA . ARG A 1 198 ? -4.453 8.613 1.993 1.00 96.56 198 ARG A CA 1
ATOM 1559 C C . ARG A 1 198 ? -4.454 7.334 2.821 1.00 96.56 198 ARG A C 1
ATOM 1561 O O . ARG A 1 198 ? -5.483 7.016 3.410 1.00 96.56 198 ARG A O 1
ATOM 1568 N N . ILE A 1 199 ? -3.323 6.627 2.893 1.00 97.19 199 ILE A N 1
ATOM 1569 C CA . ILE A 1 199 ? -3.204 5.395 3.688 1.00 97.19 199 ILE A CA 1
ATOM 1570 C C . ILE A 1 199 ? -3.489 5.691 5.164 1.00 97.19 199 ILE A C 1
ATOM 1572 O O . ILE A 1 199 ? -4.400 5.080 5.725 1.00 97.19 199 ILE A O 1
ATOM 1576 N N . VAL A 1 200 ? -2.794 6.665 5.756 1.00 97.62 200 VAL A N 1
ATOM 1577 C CA . VAL A 1 200 ? -2.969 7.057 7.165 1.00 97.62 200 VAL A CA 1
ATOM 1578 C C . VAL A 1 200 ? -4.411 7.474 7.451 1.00 97.62 200 VAL A C 1
ATOM 1580 O O . VAL A 1 200 ? -5.039 6.940 8.360 1.00 97.62 200 VAL A O 1
ATOM 1583 N N . SER A 1 201 ? -4.990 8.341 6.621 1.00 97.62 201 SER A N 1
ATOM 1584 C CA . SER A 1 201 ? -6.379 8.794 6.755 1.00 97.62 201 SER A CA 1
ATOM 1585 C C . SER A 1 201 ? -7.384 7.636 6.714 1.00 97.62 201 SER A C 1
ATOM 1587 O O . SER A 1 201 ? -8.343 7.619 7.492 1.00 97.62 201 SER A O 1
ATOM 1589 N N . SER A 1 202 ? -7.158 6.628 5.862 1.00 98.00 202 SER A N 1
ATOM 1590 C CA . SER A 1 202 ? -8.025 5.443 5.822 1.00 98.00 202 SER A CA 1
ATOM 1591 C C . SER A 1 202 ? -7.949 4.611 7.100 1.00 98.00 202 SER A C 1
ATOM 1593 O O . SER A 1 202 ? -8.974 4.099 7.553 1.00 98.00 202 SER A O 1
ATOM 1595 N N . ILE A 1 203 ? -6.766 4.521 7.710 1.00 97.81 203 ILE A N 1
ATOM 1596 C CA . ILE A 1 203 ? -6.550 3.823 8.979 1.00 97.81 203 ILE A CA 1
ATOM 1597 C C . ILE A 1 203 ? -7.232 4.586 10.113 1.00 97.81 203 ILE A C 1
ATOM 1599 O O . ILE A 1 203 ? -8.043 3.991 10.813 1.00 97.81 203 ILE A O 1
ATOM 1603 N N . VAL A 1 204 ? -7.011 5.901 10.221 1.00 98.12 204 VAL A N 1
ATOM 1604 C CA . VAL A 1 204 ? -7.688 6.778 11.198 1.00 98.12 204 VAL A CA 1
ATOM 1605 C C . VAL A 1 204 ? -9.206 6.621 11.112 1.00 98.12 204 VAL A C 1
ATOM 1607 O O . VAL A 1 204 ? -9.868 6.389 12.120 1.00 98.12 204 VAL A O 1
ATOM 1610 N N . THR A 1 205 ? -9.763 6.688 9.900 1.00 98.19 205 THR A N 1
ATOM 1611 C CA . THR A 1 205 ? -11.205 6.500 9.672 1.00 98.19 205 THR A CA 1
ATOM 1612 C C . THR A 1 205 ? -11.664 5.119 10.135 1.00 98.19 205 THR A C 1
ATOM 1614 O O . THR A 1 205 ? -12.687 4.992 10.800 1.00 98.19 205 THR A O 1
ATOM 1617 N N . SER A 1 206 ? -10.884 4.084 9.828 1.00 97.88 206 SER A N 1
ATOM 1618 C CA . SER A 1 206 ? -11.210 2.706 10.197 1.00 97.88 206 SER A CA 1
ATOM 1619 C C . SER A 1 206 ? -11.165 2.475 11.707 1.00 97.88 206 SER A C 1
ATOM 1621 O O . SER A 1 206 ? -12.052 1.807 12.234 1.00 97.88 206 SER A O 1
ATOM 1623 N N . CYS A 1 207 ? -10.192 3.062 12.412 1.00 98.00 207 CYS A N 1
ATOM 1624 C CA . CYS A 1 207 ? -10.135 3.033 13.871 1.00 98.00 207 CYS A CA 1
ATOM 1625 C C . CYS A 1 207 ? -11.330 3.770 14.485 1.00 98.00 207 CYS A C 1
ATOM 1627 O O . CYS A 1 207 ? -11.993 3.202 15.344 1.00 98.00 207 CYS A O 1
ATOM 1629 N N . LYS A 1 208 ? -11.675 4.974 13.997 1.00 98.12 208 LYS A N 1
ATOM 1630 C CA . LYS A 1 208 ? -12.849 5.739 14.469 1.00 98.12 208 LYS A CA 1
ATOM 1631 C C . LYS A 1 208 ? -14.144 4.943 14.324 1.00 98.12 208 LYS A C 1
ATOM 1633 O O . LYS A 1 208 ? -14.852 4.743 15.306 1.00 98.12 208 LYS A O 1
ATOM 1638 N N . THR A 1 209 ? -14.410 4.410 13.131 1.00 97.88 209 THR A N 1
ATOM 1639 C CA . THR A 1 209 ? -15.578 3.548 12.897 1.00 97.88 209 THR A CA 1
ATOM 1640 C C . THR A 1 209 ? -15.531 2.279 13.754 1.00 97.88 209 THR A C 1
ATOM 1642 O O . THR A 1 209 ? -16.561 1.828 14.246 1.00 97.88 209 THR A O 1
ATOM 1645 N N . GLY A 1 210 ? -14.348 1.699 13.971 1.00 97.44 210 GLY A N 1
ATOM 1646 C CA . GLY A 1 210 ? -14.163 0.561 14.871 1.00 97.44 210 GLY A CA 1
ATOM 1647 C C . GLY A 1 210 ? -14.544 0.880 16.319 1.00 97.44 210 GLY A C 1
ATOM 1648 O O . GLY A 1 210 ? -15.299 0.117 16.921 1.00 97.44 210 GLY A O 1
ATOM 1649 N N . CYS A 1 211 ? -14.101 2.023 16.850 1.00 97.44 211 CYS A N 1
ATOM 1650 C CA . CYS A 1 211 ? -14.480 2.500 18.181 1.00 97.44 211 CYS A CA 1
ATOM 1651 C C . CYS A 1 211 ? -16.000 2.681 18.298 1.00 97.44 211 CYS A C 1
ATOM 1653 O O . CYS A 1 211 ? -16.605 2.141 19.221 1.00 97.44 211 CYS A O 1
ATOM 1655 N N . GLU A 1 212 ? -16.638 3.332 17.321 1.00 97.25 212 GLU A N 1
ATOM 1656 C CA . GLU A 1 212 ? -18.099 3.514 17.291 1.00 97.25 212 GLU A CA 1
ATOM 1657 C C . GLU A 1 212 ? -18.856 2.172 17.308 1.00 97.25 212 GLU A C 1
ATOM 1659 O O . GLU A 1 212 ? -19.856 2.016 18.019 1.00 97.25 212 GLU A O 1
ATOM 1664 N N . LEU A 1 213 ? -18.378 1.173 16.554 1.00 96.12 213 LEU A N 1
ATOM 1665 C CA . LEU A 1 213 ? -18.959 -0.174 16.533 1.00 96.12 213 LEU A CA 1
ATOM 1666 C C . LEU A 1 213 ? -18.852 -0.865 17.900 1.00 96.12 213 LEU A C 1
ATOM 1668 O O . LEU A 1 213 ? -19.821 -1.482 18.351 1.00 96.12 213 LEU A O 1
ATOM 1672 N N . LEU A 1 214 ? -17.695 -0.758 18.557 1.00 95.44 214 LEU A N 1
ATOM 1673 C CA . LEU A 1 214 ? -17.446 -1.343 19.877 1.00 95.44 214 LEU A CA 1
ATOM 1674 C C . LEU A 1 214 ? -18.289 -0.675 20.964 1.00 95.44 214 LEU A C 1
ATOM 1676 O O . LEU A 1 214 ? -18.902 -1.369 21.776 1.00 95.44 214 LEU A O 1
ATOM 1680 N N . GLU A 1 215 ? -18.379 0.654 20.955 1.00 95.25 215 GLU A N 1
ATOM 1681 C CA . GLU A 1 215 ? -19.218 1.421 21.878 1.00 95.25 215 GLU A CA 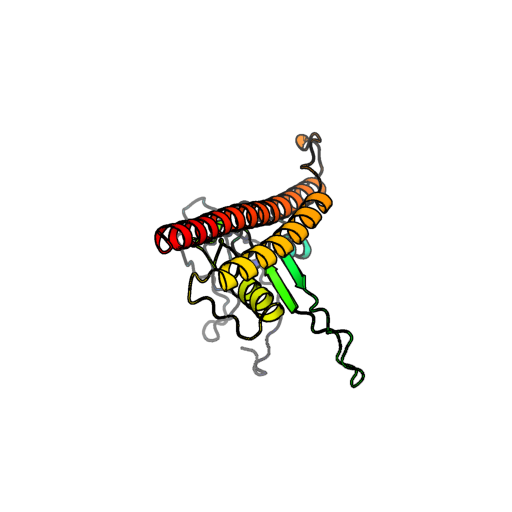1
ATOM 1682 C C . GLU A 1 215 ? -20.696 1.052 21.725 1.00 95.25 215 GLU A C 1
ATOM 1684 O O . GLU A 1 215 ? -21.385 0.803 22.719 1.00 95.25 215 GLU A O 1
ATOM 1689 N N . CYS A 1 216 ? -21.181 0.938 20.484 1.00 95.06 216 CYS A N 1
ATOM 1690 C CA . CYS A 1 216 ? -22.539 0.479 20.209 1.00 95.06 216 CYS A CA 1
ATOM 1691 C C . CYS A 1 216 ? -22.793 -0.926 20.769 1.00 95.06 216 CYS A C 1
ATOM 1693 O O . CYS A 1 216 ? -23.866 -1.182 21.322 1.00 95.06 216 CYS A O 1
ATOM 1695 N N . GLU A 1 217 ? -21.838 -1.848 20.635 1.00 94.31 217 GLU A N 1
ATOM 1696 C CA . GLU A 1 217 ? -21.988 -3.209 21.153 1.00 94.31 217 GLU A CA 1
ATOM 1697 C C . GLU A 1 217 ? -21.953 -3.238 22.689 1.00 94.31 217 GLU A C 1
ATOM 1699 O O . GLU A 1 217 ? -22.839 -3.828 23.312 1.00 94.31 217 GLU A O 1
ATOM 1704 N N . LEU A 1 218 ? -21.033 -2.506 23.322 1.00 93.38 218 LEU A N 1
ATOM 1705 C CA . LEU A 1 218 ? -20.972 -2.340 24.780 1.00 93.38 218 LEU A CA 1
ATOM 1706 C C . LEU A 1 218 ? -22.284 -1.782 25.355 1.00 93.38 218 LEU A C 1
ATOM 1708 O O . LEU A 1 218 ? -22.790 -2.284 26.364 1.00 93.38 218 LEU A O 1
ATOM 1712 N N . GLN A 1 219 ? -22.892 -0.797 24.690 1.00 92.56 219 GLN A N 1
ATOM 1713 C CA . GLN A 1 219 ? -24.195 -0.260 25.088 1.00 92.56 219 GLN A CA 1
ATOM 1714 C C . GLN A 1 219 ? -25.315 -1.309 25.024 1.00 92.56 219 GLN A C 1
ATOM 1716 O O . GLN A 1 219 ? -26.207 -1.302 25.877 1.00 92.56 219 GLN A O 1
ATOM 1721 N N . LYS A 1 220 ? -25.292 -2.235 24.054 1.00 92.56 220 LYS A N 1
ATOM 1722 C CA . LYS A 1 220 ? -26.275 -3.333 23.992 1.00 92.56 220 LYS A CA 1
ATOM 1723 C C . LYS A 1 220 ? -26.132 -4.278 25.181 1.00 92.56 220 LYS A C 1
ATOM 1725 O O . LYS A 1 220 ? -27.153 -4.712 25.712 1.00 92.56 220 LYS A O 1
ATOM 1730 N N . HIS A 1 221 ? -24.907 -4.568 25.621 1.00 88.38 221 HIS A N 1
ATOM 1731 C CA . HIS A 1 221 ? -24.676 -5.372 26.823 1.00 88.38 221 HIS A CA 1
ATOM 1732 C C . HIS A 1 221 ? -25.223 -4.686 28.078 1.00 88.38 221 HIS A C 1
ATOM 1734 O O . HIS A 1 221 ? -25.983 -5.308 28.814 1.00 88.38 221 HIS A O 1
ATOM 1740 N N . LEU A 1 222 ? -24.937 -3.393 28.264 1.00 85.56 222 LEU A N 1
ATOM 1741 C CA . LEU A 1 222 ? -25.461 -2.604 29.388 1.00 85.56 222 LEU A CA 1
ATOM 1742 C C . LEU A 1 222 ? -26.996 -2.613 29.438 1.00 85.56 222 LEU A C 1
ATOM 1744 O O . LEU A 1 222 ? -27.584 -2.837 30.493 1.00 85.56 222 LEU A O 1
ATOM 1748 N N . ARG A 1 223 ? -27.659 -2.430 28.289 1.00 86.19 223 ARG A N 1
ATOM 1749 C CA . ARG A 1 223 ? -29.129 -2.479 28.206 1.00 86.19 223 ARG A CA 1
ATOM 1750 C C . ARG A 1 223 ? -29.690 -3.868 28.503 1.00 86.19 223 ARG A C 1
ATOM 1752 O O . ARG A 1 223 ? -30.740 -3.963 29.126 1.00 86.19 223 ARG A O 1
ATOM 1759 N N . ARG A 1 224 ? -29.017 -4.938 28.067 1.00 80.06 224 ARG A N 1
ATOM 1760 C CA . ARG A 1 224 ? -29.441 -6.318 28.349 1.00 80.06 224 ARG A CA 1
ATOM 1761 C C . ARG A 1 224 ? -29.332 -6.655 29.831 1.00 80.06 224 ARG A C 1
ATOM 1763 O O . ARG A 1 224 ? -30.247 -7.284 30.340 1.00 80.06 224 ARG A O 1
ATOM 1770 N N . SER A 1 225 ? -28.287 -6.201 30.520 1.00 72.38 225 SER A N 1
ATOM 1771 C CA . SER A 1 225 ? -28.147 -6.423 31.964 1.00 72.38 225 SER A CA 1
ATOM 1772 C C . SER A 1 225 ? -29.269 -5.750 32.761 1.00 72.38 225 SER A C 1
ATOM 1774 O O . SER A 1 225 ? -29.862 -6.382 33.621 1.00 72.38 225 SER A O 1
ATOM 1776 N N . ILE A 1 226 ? -29.653 -4.518 32.402 1.00 68.50 226 ILE A N 1
ATOM 1777 C CA . ILE A 1 226 ? -30.732 -3.781 33.089 1.00 68.50 226 ILE A CA 1
ATOM 1778 C C . ILE A 1 226 ? -32.103 -4.463 32.932 1.00 68.50 226 ILE A C 1
ATOM 1780 O O . ILE A 1 226 ? -32.931 -4.387 33.831 1.00 68.50 226 ILE A O 1
ATOM 1784 N N . VAL A 1 227 ? -32.362 -5.128 31.801 1.00 61.66 227 VAL A N 1
ATOM 1785 C CA . VAL A 1 227 ? -33.643 -5.819 31.545 1.00 61.66 227 VAL A CA 1
ATOM 1786 C C . VAL A 1 227 ? -33.738 -7.165 32.276 1.00 61.66 227 VAL A C 1
ATOM 1788 O O . VAL A 1 227 ? -34.840 -7.665 32.463 1.00 61.66 227 VAL A O 1
ATOM 1791 N N . VAL A 1 228 ? -32.613 -7.757 32.685 1.00 59.78 228 VAL A N 1
ATOM 1792 C CA . VAL A 1 228 ? -32.592 -9.027 33.436 1.00 59.78 228 VAL A CA 1
ATOM 1793 C C . VAL A 1 228 ? -32.780 -8.804 34.945 1.00 59.78 228 VAL A C 1
ATOM 1795 O O . VAL A 1 228 ? -33.216 -9.719 35.637 1.00 59.78 228 VAL A O 1
ATOM 1798 N N . ASP A 1 229 ? -32.518 -7.591 35.439 1.00 50.62 229 ASP A N 1
ATOM 1799 C CA . ASP A 1 229 ? -32.630 -7.220 36.858 1.00 50.62 229 ASP A CA 1
ATOM 1800 C C . ASP A 1 229 ? -34.007 -6.617 37.252 1.00 50.62 229 ASP A C 1
ATOM 1802 O O . ASP A 1 229 ? -34.145 -6.067 38.349 1.00 50.62 229 ASP A O 1
ATOM 1806 N N . ILE A 1 230 ? -35.028 -6.711 36.383 1.00 47.81 230 ILE A N 1
ATOM 1807 C CA . ILE A 1 230 ? -36.432 -6.291 36.624 1.00 47.81 230 ILE A CA 1
ATOM 1808 C C . ILE A 1 230 ? -37.356 -7.504 36.506 1.00 47.81 230 ILE A C 1
ATOM 1810 O O . ILE A 1 230 ? -38.238 -7.654 37.383 1.00 47.81 230 ILE A O 1
#

Sequence (230 aa):
MFSDGMLRTCLIPIAGFLNHSTSPHILHYGRVDSTTNTINFPLSRPCSTGEQCFLSYGSLSSSHLLTFYGFLPQLVNPYDVIPLDIDTAMDEGDEDGELAPEWTSHMVRGTWFSKNHGIFQYGLPFPLLDHMRKARNPLFTATTLMPENLKIELEMLGDLLQTFEVMMESLGDADADDMSNATWDVKLACEFKNLQRRIVSSIVTSCKTGCELLECELQKHLRRSIVVDI

InterPro domains:
  IPR046341 SET domain superfamily [SSF82199] (9-73)
  IPR050600 SETD3/SETD6 methyltransferase [PTHR13271] (8-163)

Radius of gyration: 24.22 Å; chains: 1; bounding box: 64×51×69 Å

Secondary structure (DSSP, 8-state):
--TT--------TTGGGPPB-SS-SB-S--PEETTTTEE----SS---TTSPP-B---S--HHHHHHHHS---SSPPTT--EEEEEE----TT--S------EEEEEE--GGG-S--STTTTTS-HHHHHHHHHHH-TT--TT---HHHHHHHHHHHHHHHHHHHHHHHHH-S---S-TTSS-HHHHHHHHHHHHHHHHHHHHHHHHHHHHHHHHHHHHHHHHHHHHH--

Organism: NCBI:txid132261

Foldseek 3Di:
DPPVPDDDDDDDVVLVPAAAALDAQFEDWDDQDPVVRDTDRHGPDDADVVRRHHYHPDLDAQVRCCVPVVDGHPDDRPSHWDKDKDWLPDDPPDPDDPDDTPIDIDTWFQLVPDPDCDAQCLSTDNVLSLVLLCSQPVPDDPPDLDLVNLVSLLVSLVVQLVVLVVVLVVLPDQPPDPCVPDDPNVVSVSVVSVNVNNRSVSSNVSSVVNNVNSVVSSVVVVVVVVVVVD